Protein AF-A0ABD0JAX1-F1 (afdb_monomer_lite)

pLDDT: mean 86.56, std 18.08, range [31.75, 98.56]

Radius of gyration: 52.01 Å; chains: 1; bounding box: 126×51×137 Å

Organism: NCBI:txid370345

Secondary structure (DSSP, 8-state):
---------SS----------EEEEE-SS-EEETTTTEEE-EEEEEETT--S-EEEE-TTS-EE--EEEETTEEEEEPPSSPPPEEEEEEE--TTSPPEEEEEEE-HHHHHHHHHHHHHHHHHHHHHHHHHHHHHHHHHHHHHHHHHHHHHHHHHHHHHHHHHHHHHHHHHHHHHHHHHHHHHHHHHHHHHHHHHHHHHHHHHHHT-

Structure (mmCIF, N/CA/C/O backbone):
data_AF-A0ABD0JAX1-F1
#
_entry.id   AF-A0ABD0JAX1-F1
#
loop_
_atom_site.group_PDB
_atom_site.id
_atom_site.type_symbol
_atom_site.label_atom_id
_atom_site.label_alt_id
_atom_site.label_comp_id
_atom_site.label_asym_id
_atom_site.label_entity_id
_atom_site.label_seq_id
_atom_site.pdbx_PDB_ins_code
_atom_site.Cartn_x
_atom_site.Cartn_y
_atom_site.Cartn_z
_atom_site.occupancy
_atom_site.B_iso_or_equiv
_atom_site.auth_seq_id
_atom_site.auth_comp_id
_atom_site.auth_asym_id
_atom_site.auth_atom_id
_atom_site.pdbx_PDB_model_num
ATOM 1 N N . MET A 1 1 ? 33.402 36.521 -45.585 1.00 40.22 1 MET A N 1
ATOM 2 C CA . MET A 1 1 ? 34.461 37.233 -44.839 1.00 40.22 1 MET A CA 1
ATOM 3 C C . MET A 1 1 ? 34.043 37.319 -43.382 1.00 40.22 1 MET A C 1
ATOM 5 O O . MET A 1 1 ? 33.087 38.017 -43.090 1.00 40.22 1 MET A O 1
ATOM 9 N N . SER A 1 2 ? 34.694 36.566 -42.498 1.00 31.75 2 SER A N 1
ATOM 10 C CA . SER A 1 2 ? 34.665 36.798 -41.051 1.00 31.75 2 SER A CA 1
ATOM 11 C C . SER A 1 2 ? 35.935 36.177 -40.473 1.00 31.75 2 SER A C 1
ATOM 13 O O . SER A 1 2 ? 36.269 35.040 -40.800 1.00 31.75 2 SER A O 1
ATOM 15 N N . TYR A 1 3 ? 36.705 36.982 -39.749 1.00 37.72 3 TYR A N 1
ATOM 16 C CA . TYR A 1 3 ? 38.111 36.748 -39.429 1.00 37.72 3 TYR A CA 1
ATOM 17 C C . TYR A 1 3 ? 38.270 35.821 -38.216 1.00 37.72 3 TYR A C 1
ATOM 19 O O . TYR A 1 3 ? 37.861 36.168 -37.112 1.00 37.72 3 TYR A O 1
ATOM 27 N N . GLY A 1 4 ? 38.915 34.667 -38.404 1.00 36.47 4 GLY A N 1
ATOM 28 C CA . GLY A 1 4 ? 39.447 33.852 -37.311 1.00 36.47 4 GLY A CA 1
ATOM 29 C C . GLY A 1 4 ? 40.912 34.209 -37.075 1.00 36.47 4 GLY A C 1
ATOM 30 O O . GLY A 1 4 ? 41.759 33.905 -37.912 1.00 36.47 4 GLY A O 1
ATOM 31 N N . ARG A 1 5 ? 41.221 34.877 -35.958 1.00 40.03 5 ARG A N 1
ATOM 32 C CA . ARG A 1 5 ? 42.606 35.125 -35.531 1.00 40.03 5 ARG A CA 1
ATOM 33 C C . ARG A 1 5 ? 43.261 33.794 -35.148 1.00 40.03 5 ARG A C 1
ATOM 35 O O . ARG A 1 5 ? 42.938 33.231 -34.108 1.00 40.03 5 ARG A O 1
ATOM 42 N N . CYS A 1 6 ? 44.184 33.314 -35.979 1.00 35.97 6 CYS A N 1
ATOM 43 C CA . CYS A 1 6 ? 45.168 32.314 -35.575 1.00 35.97 6 CYS A CA 1
ATOM 44 C C . CYS A 1 6 ? 46.249 33.030 -34.760 1.00 35.97 6 CYS A C 1
ATOM 46 O O . CYS A 1 6 ? 46.871 33.966 -35.259 1.00 35.97 6 CYS A O 1
ATOM 48 N N . VAL A 1 7 ? 46.438 32.631 -33.504 1.00 42.25 7 VAL A N 1
ATOM 49 C CA . VAL A 1 7 ? 47.580 33.072 -32.698 1.00 42.25 7 VAL A CA 1
ATOM 50 C C . VAL A 1 7 ? 48.653 31.998 -32.843 1.00 42.25 7 VAL A C 1
ATOM 52 O O . VAL A 1 7 ? 48.440 30.858 -32.435 1.00 42.25 7 VAL A O 1
ATOM 55 N N . GLU A 1 8 ? 49.766 32.346 -33.487 1.00 38.50 8 GLU A N 1
ATOM 56 C CA . GLU A 1 8 ? 50.943 31.485 -33.599 1.00 38.50 8 GLU A CA 1
ATOM 57 C C . GLU A 1 8 ? 51.680 31.420 -32.258 1.00 38.50 8 GLU A C 1
ATOM 59 O O . GLU A 1 8 ? 52.124 32.441 -31.739 1.00 38.50 8 GLU A O 1
ATOM 64 N N . PHE A 1 9 ? 51.866 30.210 -31.732 1.00 37.53 9 PHE A N 1
ATOM 65 C CA . PHE A 1 9 ? 53.026 29.881 -30.912 1.00 37.53 9 PHE A CA 1
ATOM 66 C C . PHE A 1 9 ? 53.587 28.531 -31.369 1.00 37.53 9 PHE A C 1
ATOM 68 O O . PHE A 1 9 ? 52.860 27.591 -31.690 1.00 37.53 9 PHE A O 1
ATOM 75 N N . LEU A 1 10 ? 54.910 28.514 -31.466 1.00 37.19 10 LEU A N 1
ATOM 76 C CA . LEU A 1 10 ? 55.778 27.514 -32.070 1.00 37.19 10 LEU A CA 1
ATOM 77 C C . LEU A 1 10 ? 55.589 26.082 -31.526 1.00 37.19 10 LEU A C 1
ATOM 79 O O . LEU A 1 10 ? 55.582 25.854 -30.322 1.00 37.19 10 LEU A O 1
ATOM 83 N N . VAL A 1 11 ? 55.560 25.132 -32.473 1.00 42.25 11 VAL A N 1
ATOM 84 C CA . VAL A 1 11 ? 55.886 23.695 -32.344 1.00 42.25 11 VAL A CA 1
ATOM 85 C C . VAL A 1 11 ? 54.949 22.863 -31.455 1.00 42.25 11 VAL A C 1
ATOM 87 O O . VAL A 1 11 ? 55.323 22.398 -30.392 1.00 42.25 11 VAL A O 1
ATOM 90 N N . PHE A 1 12 ? 53.718 22.658 -31.927 1.00 33.47 12 PHE A N 1
ATOM 91 C CA . PHE A 1 12 ? 53.005 21.372 -32.067 1.00 33.47 12 PHE A CA 1
ATOM 92 C C . PHE A 1 12 ? 51.555 21.718 -32.426 1.00 33.47 12 PHE A C 1
ATOM 94 O O . PHE A 1 12 ? 50.783 22.192 -31.597 1.00 33.47 12 PHE A O 1
ATOM 101 N N . LEU A 1 13 ? 51.168 21.484 -33.681 1.00 35.25 13 LEU A N 1
ATOM 102 C CA . LEU A 1 13 ? 49.782 21.580 -34.143 1.00 35.25 13 LEU A CA 1
ATOM 103 C C . LEU A 1 13 ? 48.986 20.388 -33.585 1.00 35.25 13 LEU A C 1
ATOM 105 O O . LEU A 1 13 ? 48.590 19.477 -34.305 1.00 35.25 13 LEU A O 1
ATOM 109 N N . ALA A 1 14 ? 48.750 20.378 -32.276 1.00 32.59 14 ALA A N 1
ATOM 110 C CA . ALA A 1 14 ? 47.691 19.576 -31.698 1.00 32.59 14 ALA A CA 1
ATOM 111 C C . ALA A 1 14 ? 46.404 20.392 -31.816 1.00 32.59 14 ALA A C 1
ATOM 113 O O . ALA A 1 14 ? 46.016 21.135 -30.917 1.00 32.59 14 ALA A O 1
ATOM 114 N N . CYS A 1 15 ? 45.722 20.260 -32.954 1.00 32.81 15 CYS A N 1
ATOM 115 C CA . CYS A 1 15 ? 44.291 20.513 -32.977 1.00 32.81 15 CYS A CA 1
ATOM 116 C C . CYS A 1 15 ? 43.677 19.499 -32.002 1.00 32.81 15 CYS A C 1
ATOM 118 O O . CYS A 1 15 ? 43.435 18.350 -32.376 1.00 32.81 15 CYS A O 1
ATOM 120 N N . VAL A 1 16 ? 43.488 19.880 -30.735 1.00 37.84 16 VAL A N 1
ATOM 121 C CA . VAL A 1 16 ? 42.683 19.098 -29.797 1.00 37.84 16 VAL A CA 1
ATOM 122 C C . VAL A 1 16 ? 41.250 19.208 -30.304 1.00 37.84 16 VAL A C 1
ATOM 124 O O . VAL A 1 16 ? 40.468 20.061 -29.892 1.00 37.84 16 VAL A O 1
ATOM 127 N N . ARG A 1 17 ? 40.909 18.360 -31.278 1.00 35.12 17 ARG A N 1
ATOM 128 C CA . ARG A 1 17 ? 39.523 18.029 -31.573 1.00 35.12 17 ARG A CA 1
ATOM 129 C C . ARG A 1 17 ? 38.984 17.415 -30.293 1.00 35.12 17 ARG A C 1
ATOM 131 O O . ARG A 1 17 ? 39.261 16.255 -30.008 1.00 35.12 17 ARG A O 1
ATOM 138 N N . ALA A 1 18 ? 38.235 18.194 -29.523 1.00 37.69 18 ALA A N 1
ATOM 139 C CA . ALA A 1 18 ? 37.364 17.646 -28.502 1.00 37.69 18 ALA A CA 1
ATOM 140 C C . ALA A 1 18 ? 36.412 16.670 -29.211 1.00 37.69 18 ALA A C 1
ATOM 142 O O . ALA A 1 18 ? 35.486 17.075 -29.916 1.00 37.69 18 ALA A O 1
ATOM 143 N N . THR A 1 19 ? 36.706 15.373 -29.129 1.00 48.91 19 THR A N 1
ATOM 144 C CA . THR A 1 19 ? 35.849 14.322 -29.666 1.00 48.91 19 THR A CA 1
ATOM 145 C C . THR A 1 19 ? 34.558 14.370 -28.878 1.00 48.91 19 THR A C 1
ATOM 147 O O . THR A 1 19 ? 34.547 14.072 -27.689 1.00 48.91 19 THR A O 1
ATOM 150 N N . SER A 1 20 ? 33.470 14.788 -29.513 1.00 56.00 20 SER A N 1
ATOM 151 C CA . SER A 1 20 ? 32.180 14.778 -28.845 1.00 56.00 20 SER A CA 1
ATOM 152 C C . SER A 1 20 ? 31.732 13.341 -28.600 1.00 56.00 20 SER A C 1
ATOM 154 O O . SER A 1 20 ? 31.276 12.665 -29.525 1.00 56.00 20 SER A O 1
ATOM 156 N N . THR A 1 21 ? 31.884 12.875 -27.367 1.00 74.38 21 THR A N 1
ATOM 157 C CA . THR A 1 21 ? 31.595 11.492 -26.990 1.00 74.38 21 THR A CA 1
ATOM 158 C C . THR A 1 21 ? 30.090 11.292 -26.826 1.00 74.38 21 THR A C 1
ATOM 160 O O . THR A 1 21 ? 29.412 12.088 -26.171 1.00 74.38 21 THR A O 1
ATOM 163 N N . LEU A 1 22 ? 29.563 10.242 -27.456 1.00 85.00 22 LEU A N 1
ATOM 164 C CA . LEU A 1 22 ? 28.209 9.740 -27.242 1.00 85.00 22 LEU A CA 1
ATOM 165 C C . LEU A 1 22 ? 28.327 8.478 -26.389 1.00 85.00 22 LEU A C 1
ATOM 167 O O . LEU A 1 22 ? 29.061 7.564 -26.760 1.00 85.00 22 LEU A O 1
ATOM 171 N N . THR A 1 23 ? 27.617 8.435 -25.269 1.00 89.75 23 THR A N 1
ATOM 172 C CA . THR A 1 23 ? 27.671 7.308 -24.332 1.00 89.75 23 THR A CA 1
ATOM 173 C C . THR A 1 23 ? 26.320 6.623 -24.308 1.00 89.75 23 THR A C 1
ATOM 175 O O . THR A 1 23 ? 25.300 7.290 -24.177 1.00 89.75 23 THR A O 1
ATOM 178 N N . ILE A 1 24 ? 26.300 5.301 -24.408 1.00 91.69 24 ILE A N 1
ATOM 179 C CA . ILE A 1 24 ? 25.084 4.491 -24.347 1.00 91.69 24 ILE A CA 1
ATOM 180 C C . ILE A 1 24 ? 25.230 3.449 -23.244 1.00 91.69 24 ILE A C 1
ATOM 182 O O . ILE A 1 24 ? 26.300 2.865 -23.075 1.00 91.69 24 ILE A O 1
ATOM 186 N N . ARG A 1 25 ? 24.160 3.220 -22.485 1.00 93.38 25 ARG A N 1
ATOM 187 C CA . ARG A 1 25 ? 24.115 2.181 -21.455 1.00 93.38 25 ARG A CA 1
ATOM 188 C C . ARG A 1 25 ? 22.725 1.577 -21.331 1.00 93.38 25 ARG A C 1
ATOM 190 O O . ARG A 1 25 ? 21.723 2.252 -21.562 1.00 93.38 25 ARG A O 1
ATOM 197 N N . GLN A 1 26 ? 22.684 0.315 -20.930 1.00 95.06 26 GLN A N 1
ATOM 198 C CA . GLN A 1 26 ? 21.481 -0.301 -20.389 1.00 95.06 26 GLN A CA 1
ATOM 199 C C . GLN A 1 26 ? 21.380 0.074 -18.910 1.00 95.06 26 GLN A C 1
ATOM 201 O O . GLN A 1 26 ? 22.355 -0.063 -18.171 1.00 95.06 26 GLN A O 1
ATOM 206 N N . GLU A 1 27 ? 20.222 0.565 -18.482 1.00 94.88 27 GLU A N 1
ATOM 207 C CA . GLU A 1 27 ? 19.992 0.834 -17.067 1.00 94.88 27 GLU A CA 1
ATOM 208 C C . GLU A 1 27 ? 19.870 -0.487 -16.293 1.00 94.88 27 GLU A C 1
ATOM 210 O O . GLU A 1 27 ? 19.255 -1.436 -16.786 1.00 94.88 27 GLU A O 1
ATOM 215 N N . PRO A 1 28 ? 20.436 -0.571 -15.077 1.00 93.81 28 PRO A N 1
ATOM 216 C CA . PRO A 1 28 ? 20.486 -1.814 -14.311 1.00 93.81 28 PRO A CA 1
ATOM 217 C C . PRO A 1 28 ? 19.128 -2.217 -13.725 1.00 93.81 28 PRO A C 1
ATOM 219 O O . PRO A 1 28 ? 18.974 -3.338 -13.255 1.00 93.81 28 PRO A O 1
ATOM 222 N N . ARG A 1 29 ? 18.152 -1.304 -13.710 1.00 94.31 29 ARG A N 1
ATOM 223 C CA . ARG A 1 29 ? 16.811 -1.542 -13.177 1.00 94.31 29 ARG A CA 1
ATOM 224 C C . ARG A 1 29 ? 15.775 -1.319 -14.262 1.00 94.31 29 ARG A C 1
ATOM 226 O O . ARG A 1 29 ? 15.829 -0.321 -14.981 1.00 94.31 29 ARG A O 1
ATOM 233 N N . ALA A 1 30 ? 14.807 -2.225 -14.329 1.00 96.06 30 ALA A N 1
ATOM 234 C CA . ALA A 1 30 ? 13.644 -2.031 -15.172 1.00 96.06 30 ALA A CA 1
ATOM 235 C C . ALA A 1 30 ? 12.771 -0.886 -14.641 1.00 96.06 30 ALA A C 1
ATOM 237 O O . ALA A 1 30 ? 12.698 -0.629 -13.438 1.00 96.06 30 ALA A O 1
ATOM 238 N N . VAL A 1 31 ? 12.083 -0.214 -15.557 1.00 94.88 31 VAL A N 1
ATOM 239 C CA . VAL A 1 31 ? 11.223 0.933 -15.266 1.00 94.88 31 VAL A CA 1
ATOM 240 C C . VAL A 1 31 ? 9.774 0.541 -15.517 1.00 94.88 31 VAL A C 1
ATOM 242 O O . VAL A 1 31 ? 9.454 -0.019 -16.564 1.00 94.88 31 VAL A O 1
ATOM 245 N N . TYR A 1 32 ? 8.894 0.831 -14.558 1.00 95.38 32 TYR A N 1
ATOM 246 C CA . TYR A 1 32 ? 7.460 0.596 -14.710 1.00 95.38 32 TYR A CA 1
ATOM 247 C C . TYR A 1 32 ? 6.840 1.643 -15.636 1.00 95.38 32 TYR A C 1
ATOM 249 O O . TYR A 1 32 ? 7.012 2.846 -15.431 1.00 95.38 32 TYR A O 1
ATOM 257 N N . ASN A 1 33 ? 6.099 1.195 -16.646 1.00 92.75 33 ASN A N 1
ATOM 258 C CA . ASN A 1 33 ? 5.369 2.067 -17.552 1.00 92.75 33 ASN A CA 1
ATOM 259 C C . ASN A 1 33 ? 3.862 1.962 -17.282 1.00 92.75 33 ASN A C 1
ATOM 261 O O . ASN A 1 33 ? 3.249 0.915 -17.476 1.00 92.75 33 ASN A O 1
ATOM 265 N N . ASN A 1 34 ? 3.251 3.079 -16.877 1.00 92.69 34 ASN A N 1
ATOM 266 C CA . ASN A 1 34 ? 1.825 3.145 -16.541 1.00 92.69 34 ASN A CA 1
ATOM 267 C C . ASN A 1 34 ? 0.893 2.934 -17.747 1.00 92.69 34 ASN A C 1
ATOM 269 O O . ASN A 1 34 ? -0.251 2.541 -17.555 1.00 92.69 34 ASN A O 1
ATOM 273 N N . GLN A 1 35 ? 1.351 3.211 -18.973 1.00 89.75 35 GLN A N 1
ATOM 274 C CA . GLN A 1 35 ? 0.547 3.042 -20.188 1.00 89.75 35 GLN A CA 1
ATOM 275 C C . GLN A 1 35 ? 0.438 1.570 -20.587 1.00 89.75 35 GLN A C 1
ATOM 277 O O . GLN A 1 35 ? -0.622 1.126 -21.017 1.00 89.75 35 GLN A O 1
ATOM 282 N N . THR A 1 36 ? 1.531 0.818 -20.451 1.00 89.94 36 THR A N 1
ATOM 283 C CA . THR A 1 36 ? 1.564 -0.619 -20.762 1.00 89.94 36 THR A CA 1
ATOM 284 C C . THR A 1 36 ? 1.200 -1.484 -19.556 1.00 89.94 36 THR A C 1
ATOM 286 O O . THR A 1 36 ? 0.834 -2.643 -19.729 1.00 89.94 36 THR A O 1
ATOM 289 N N . GLY A 1 37 ? 1.300 -0.939 -18.339 1.00 93.31 37 GLY A N 1
ATOM 290 C CA . GLY A 1 37 ? 1.098 -1.672 -17.089 1.00 93.31 37 GLY A CA 1
ATOM 291 C C . GLY A 1 37 ? 2.203 -2.691 -16.797 1.00 93.31 37 GLY A C 1
ATOM 292 O O . GLY A 1 37 ? 1.964 -3.655 -16.075 1.00 93.31 37 GLY A O 1
ATOM 293 N N . GLN A 1 38 ? 3.388 -2.525 -17.392 1.00 94.50 38 GLN A N 1
ATOM 294 C CA . GLN A 1 38 ? 4.484 -3.495 -17.331 1.00 94.50 38 GLN A CA 1
ATOM 295 C C . GLN A 1 38 ? 5.828 -2.827 -17.039 1.00 94.50 38 GLN A C 1
ATOM 297 O O . GLN A 1 38 ? 6.022 -1.632 -17.276 1.00 94.50 38 GLN A O 1
ATOM 302 N N . PHE A 1 39 ? 6.776 -3.621 -16.543 1.00 96.31 39 PHE A N 1
ATOM 303 C CA . PHE A 1 39 ? 8.176 -3.222 -16.458 1.00 96.31 39 PHE A CA 1
ATOM 304 C C . PHE A 1 39 ? 8.854 -3.338 -17.825 1.00 96.31 39 PHE A C 1
ATOM 306 O O . PHE A 1 39 ? 8.613 -4.277 -18.583 1.00 96.31 39 PHE A O 1
ATOM 313 N N . HIS A 1 40 ? 9.723 -2.380 -18.130 1.00 95.38 40 HIS A N 1
ATOM 314 C CA . HIS A 1 40 ? 10.486 -2.320 -19.369 1.00 95.38 40 HIS A CA 1
ATOM 315 C C . HIS A 1 40 ? 11.970 -2.108 -19.080 1.00 95.38 40 HIS A C 1
ATOM 317 O O . HIS A 1 40 ? 12.342 -1.359 -18.175 1.00 95.38 40 HIS A O 1
ATOM 323 N N . VAL A 1 41 ? 12.828 -2.728 -19.890 1.00 95.56 41 VAL A N 1
ATOM 324 C CA . VAL A 1 41 ? 14.258 -2.403 -19.907 1.00 95.56 41 VAL A CA 1
ATOM 325 C C . VAL A 1 41 ? 14.430 -1.015 -20.513 1.00 95.56 41 VAL A C 1
ATOM 327 O O . VAL A 1 41 ? 13.854 -0.720 -21.563 1.00 95.56 41 VAL A O 1
ATOM 330 N N . GLN A 1 42 ? 15.233 -0.175 -19.863 1.00 94.44 42 GLN A N 1
ATOM 331 C CA . GLN A 1 42 ? 15.545 1.164 -20.341 1.00 94.44 42 GLN A CA 1
ATOM 332 C C . GLN A 1 42 ? 16.976 1.223 -20.869 1.00 94.44 42 GLN A C 1
ATOM 334 O O . GLN A 1 42 ? 17.919 0.795 -20.203 1.00 94.44 42 GLN A O 1
ATOM 339 N N . LEU A 1 43 ? 17.136 1.801 -22.054 1.00 94.25 43 LEU A N 1
ATOM 340 C CA . LEU A 1 43 ? 18.425 2.247 -22.560 1.00 94.25 43 LEU A CA 1
ATOM 341 C C . LEU A 1 43 ? 18.525 3.762 -22.419 1.00 94.25 43 LEU A C 1
ATOM 343 O O . LEU A 1 43 ? 17.555 4.483 -22.665 1.00 94.25 43 LEU A O 1
ATOM 347 N N . THR A 1 44 ? 19.715 4.231 -22.072 1.00 92.94 44 THR A N 1
ATOM 348 C CA . THR A 1 44 ? 20.023 5.649 -21.912 1.00 92.94 44 THR A CA 1
ATOM 349 C C . THR A 1 44 ? 21.185 6.007 -22.820 1.00 92.94 44 THR A C 1
ATOM 351 O O . THR A 1 44 ? 22.212 5.328 -22.831 1.00 92.94 44 THR A O 1
ATOM 354 N N . CYS A 1 45 ? 21.025 7.083 -23.581 1.00 90.44 45 CYS A N 1
ATOM 355 C CA . CYS A 1 45 ? 22.043 7.633 -24.457 1.00 90.44 45 CYS A CA 1
ATOM 356 C C . CYS A 1 45 ? 22.318 9.087 -24.081 1.00 90.44 45 CYS A C 1
ATOM 358 O O . CYS A 1 45 ? 21.411 9.912 -24.082 1.00 90.44 45 CYS A O 1
ATOM 360 N N . ILE A 1 46 ? 23.566 9.404 -23.755 1.00 88.06 46 ILE A N 1
ATOM 361 C CA . ILE A 1 46 ? 23.991 10.710 -23.257 1.00 88.06 46 ILE A CA 1
ATOM 362 C C . ILE A 1 46 ? 24.905 11.356 -24.288 1.00 88.06 46 ILE A C 1
ATOM 364 O O . ILE A 1 46 ? 25.947 10.807 -24.654 1.00 88.06 46 ILE A O 1
ATOM 368 N N . SER A 1 47 ? 24.527 12.553 -24.726 1.00 84.69 47 SER A N 1
ATOM 369 C CA . SER A 1 47 ? 25.349 13.402 -25.578 1.00 84.69 47 SER A CA 1
ATOM 370 C C . SER A 1 47 ? 25.954 14.543 -24.763 1.00 84.69 47 SER A C 1
ATOM 372 O O . SER A 1 47 ? 25.312 15.572 -24.564 1.00 84.69 47 SER A O 1
ATOM 374 N N . HIS A 1 48 ? 27.236 14.431 -24.411 1.00 75.56 48 HIS A N 1
ATOM 375 C CA . HIS A 1 48 ? 27.953 15.414 -23.582 1.00 75.56 48 HIS A CA 1
ATOM 376 C C . HIS A 1 48 ? 28.065 16.830 -24.183 1.00 75.56 48 HIS A C 1
ATOM 378 O O . HIS A 1 48 ? 28.373 17.778 -23.472 1.00 75.56 48 HIS A O 1
ATOM 384 N N . HIS A 1 49 ? 27.791 16.992 -25.481 1.00 71.50 49 HIS A N 1
ATOM 385 C CA . HIS A 1 49 ? 27.809 18.289 -26.172 1.00 71.50 49 HIS A CA 1
ATOM 386 C C . HIS A 1 49 ? 26.432 18.706 -26.712 1.00 71.50 49 HIS A C 1
ATOM 388 O O . HIS A 1 49 ? 26.362 19.457 -27.679 1.00 71.50 49 HIS A O 1
ATOM 394 N N . GLY A 1 50 ? 25.345 18.176 -26.135 1.00 64.25 50 GLY A N 1
ATOM 395 C CA . GLY A 1 50 ? 23.983 18.630 -26.436 1.00 64.25 50 GLY A CA 1
ATOM 396 C C . GLY A 1 50 ? 23.540 18.381 -27.880 1.00 64.25 50 GLY A C 1
ATOM 397 O O . GLY A 1 50 ? 23.171 19.315 -28.589 1.00 64.25 50 GLY A O 1
ATOM 398 N N . ALA A 1 51 ? 23.577 17.127 -28.346 1.00 69.62 51 ALA A N 1
ATOM 399 C CA . ALA A 1 51 ? 22.947 16.773 -29.614 1.00 69.62 51 ALA A CA 1
ATOM 400 C C . ALA A 1 51 ? 21.447 17.112 -29.539 1.00 69.62 51 ALA A C 1
ATOM 402 O O . ALA A 1 51 ? 20.819 16.771 -28.541 1.00 69.62 51 ALA A O 1
ATOM 403 N N . PRO A 1 52 ? 20.852 17.738 -30.569 1.00 70.50 52 PRO A N 1
ATOM 404 C CA . PRO A 1 52 ? 19.443 18.136 -30.525 1.00 70.50 52 PRO A CA 1
ATOM 405 C C . PRO A 1 52 ? 18.496 16.935 -30.628 1.00 70.50 52 PRO A C 1
ATOM 407 O O . PRO A 1 52 ? 17.338 17.004 -30.224 1.00 70.50 52 PRO A O 1
ATOM 410 N N . ARG A 1 53 ? 18.974 15.830 -31.210 1.00 80.69 53 ARG A N 1
ATOM 411 C CA . ARG A 1 53 ? 18.203 14.609 -31.415 1.00 80.69 53 ARG A CA 1
ATOM 412 C C . ARG A 1 53 ? 19.127 13.413 -31.576 1.00 80.69 53 ARG A C 1
ATOM 414 O O . ARG A 1 53 ? 20.146 13.492 -32.268 1.00 80.69 53 ARG A O 1
ATOM 421 N N . VAL A 1 54 ? 18.689 12.283 -31.032 1.00 86.38 54 VAL A N 1
ATOM 422 C CA . VAL A 1 54 ? 19.225 10.964 -31.370 1.00 86.38 54 VAL A CA 1
ATOM 423 C C . VAL A 1 54 ? 18.173 10.120 -32.076 1.00 86.38 54 VAL A C 1
ATOM 425 O O . VAL A 1 54 ? 16.967 10.297 -31.875 1.00 86.38 54 VAL A O 1
ATOM 428 N N . ILE A 1 55 ? 18.641 9.204 -32.913 1.00 88.75 55 ILE A N 1
ATOM 429 C CA . ILE A 1 55 ? 17.827 8.155 -33.518 1.00 88.75 55 ILE A CA 1
ATOM 430 C C . ILE A 1 55 ? 18.318 6.826 -32.968 1.00 88.75 55 ILE A C 1
ATOM 432 O O . ILE A 1 55 ? 19.510 6.525 -33.043 1.00 88.75 55 ILE A O 1
ATOM 436 N N . TRP A 1 56 ? 17.381 6.048 -32.443 1.00 92.06 56 TRP A N 1
ATOM 437 C CA . TRP A 1 56 ? 17.624 4.691 -31.989 1.00 92.06 56 TRP A CA 1
ATOM 438 C C . TRP A 1 56 ? 17.393 3.705 -33.126 1.00 92.06 56 TRP A C 1
ATOM 440 O O . TRP A 1 56 ? 16.399 3.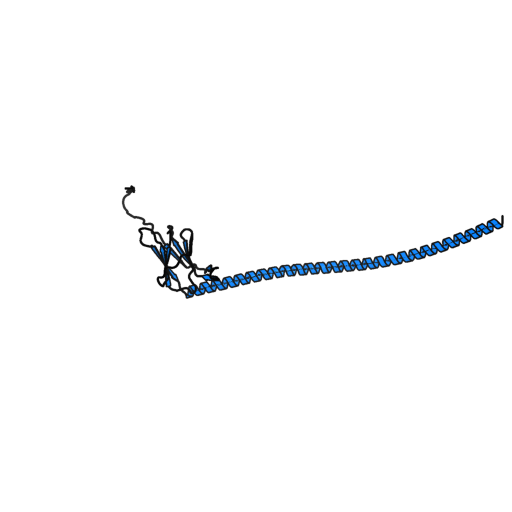821 -33.846 1.00 92.06 56 TRP A O 1
ATOM 450 N N . THR A 1 57 ? 18.278 2.725 -33.265 1.00 93.19 57 THR A N 1
ATOM 451 C CA . THR A 1 57 ? 18.130 1.618 -34.214 1.00 93.19 57 THR A CA 1
ATOM 452 C C . THR A 1 57 ? 18.184 0.304 -33.452 1.00 93.19 57 THR A C 1
ATOM 454 O O . THR A 1 57 ? 19.072 0.098 -32.627 1.00 93.19 57 THR A O 1
ATOM 457 N N . ASN A 1 58 ? 17.201 -0.563 -33.681 1.00 93.44 58 ASN A N 1
ATOM 458 C CA . ASN A 1 58 ? 17.156 -1.880 -33.053 1.00 93.44 58 ASN A CA 1
ATOM 459 C C . ASN A 1 58 ? 18.046 -2.894 -33.807 1.00 93.44 58 ASN A C 1
ATOM 461 O O . ASN A 1 58 ? 18.460 -2.620 -34.935 1.00 93.44 58 ASN A O 1
ATOM 465 N N . PRO A 1 59 ? 18.261 -4.106 -33.262 1.00 93.75 59 PRO A N 1
ATOM 466 C CA . PRO A 1 59 ? 19.063 -5.145 -33.918 1.00 93.75 59 PRO A CA 1
ATOM 467 C C . PRO A 1 59 ? 18.543 -5.594 -35.294 1.00 93.75 59 PRO A C 1
ATOM 469 O O . PRO A 1 59 ? 19.249 -6.271 -36.033 1.00 93.75 59 PRO A O 1
ATOM 472 N N . ARG A 1 60 ? 17.301 -5.238 -35.650 1.00 92.94 60 ARG A N 1
ATOM 473 C CA . ARG A 1 60 ? 16.686 -5.513 -36.958 1.00 92.94 60 ARG A CA 1
ATOM 474 C C . ARG A 1 60 ? 16.886 -4.368 -37.960 1.00 92.94 60 ARG A C 1
ATOM 476 O O . ARG A 1 60 ? 16.316 -4.416 -39.046 1.00 92.94 60 ARG A O 1
ATOM 483 N N . GLY A 1 61 ? 17.620 -3.316 -37.597 1.00 89.69 61 GLY A N 1
ATOM 484 C CA . GLY A 1 61 ? 17.814 -2.126 -38.429 1.00 89.69 61 GLY A CA 1
ATOM 485 C C . GLY A 1 61 ? 16.617 -1.167 -38.454 1.00 89.69 61 GLY A C 1
ATOM 486 O O . GLY A 1 61 ? 16.595 -0.230 -39.251 1.00 89.69 61 GLY A O 1
ATOM 487 N N . GLN A 1 62 ? 15.607 -1.371 -37.603 1.00 91.31 62 GLN A N 1
ATOM 488 C CA . GLN A 1 62 ? 14.418 -0.519 -37.553 1.00 91.31 62 GLN A CA 1
ATOM 489 C C . GLN A 1 62 ? 14.664 0.687 -36.650 1.00 91.31 62 GLN A C 1
ATOM 491 O O . GLN A 1 62 ? 15.189 0.554 -35.541 1.00 91.31 62 GLN A O 1
ATOM 496 N N . ARG A 1 63 ? 14.233 1.865 -37.108 1.00 90.38 63 ARG A N 1
ATOM 497 C CA . ARG A 1 63 ? 14.300 3.098 -36.320 1.00 90.38 63 ARG A CA 1
ATOM 498 C C . ARG A 1 63 ? 13.199 3.108 -35.264 1.00 90.38 63 ARG A C 1
ATOM 500 O O . ARG A 1 63 ? 12.036 2.884 -35.592 1.00 90.38 63 ARG A O 1
ATOM 507 N N . LEU A 1 64 ? 13.568 3.383 -34.017 1.00 86.69 64 LEU A N 1
ATOM 508 C CA . LEU A 1 64 ? 12.653 3.455 -32.878 1.00 86.69 64 LEU A CA 1
ATOM 509 C C . LEU A 1 64 ? 12.384 4.913 -32.480 1.00 86.69 64 LEU A C 1
ATOM 511 O O . LEU A 1 64 ? 13.244 5.785 -32.631 1.00 86.69 64 LEU A O 1
ATOM 515 N N . ASN A 1 65 ? 11.182 5.171 -31.962 1.00 71.50 65 ASN A N 1
ATOM 516 C CA . ASN A 1 65 ? 10.782 6.495 -31.488 1.00 71.50 65 ASN A CA 1
ATOM 517 C C . ASN A 1 65 ? 11.406 6.788 -30.115 1.00 71.50 65 ASN A C 1
ATOM 519 O O . ASN A 1 65 ? 11.339 5.964 -29.206 1.00 71.50 65 ASN A O 1
ATOM 523 N N . THR A 1 66 ? 12.005 7.970 -29.968 1.00 67.94 66 THR A N 1
ATOM 524 C CA . THR A 1 66 ? 12.700 8.394 -28.745 1.00 67.94 66 THR A CA 1
ATOM 525 C C . THR A 1 66 ? 11.709 8.893 -27.694 1.00 67.94 66 THR A C 1
ATOM 527 O O . THR A 1 66 ? 10.906 9.781 -27.976 1.00 67.94 66 THR A O 1
ATOM 530 N N . SER A 1 67 ? 11.800 8.375 -26.468 1.00 60.75 67 SER A N 1
ATOM 531 C CA . SER A 1 67 ? 11.013 8.839 -25.324 1.00 60.75 67 SER A CA 1
ATOM 532 C C . SER A 1 67 ? 11.841 9.812 -24.484 1.00 60.75 67 SER A C 1
ATOM 534 O O . SER A 1 67 ? 12.617 9.403 -23.630 1.00 60.75 67 SER A O 1
ATOM 536 N N . SER A 1 68 ? 11.629 11.105 -24.721 1.00 61.59 68 SER A N 1
ATOM 537 C CA . SER A 1 68 ? 12.154 12.226 -23.929 1.00 61.59 68 SER A CA 1
ATOM 538 C C . SER A 1 68 ? 13.662 12.515 -24.038 1.00 61.59 68 SER A C 1
ATOM 540 O O . SER A 1 68 ? 14.502 11.617 -24.103 1.00 61.59 68 SER A O 1
ATOM 542 N N . SER A 1 69 ? 13.973 13.812 -24.069 1.00 66.94 69 SER A N 1
ATOM 543 C CA . SER A 1 69 ? 15.311 14.403 -24.044 1.00 66.94 69 SER A CA 1
ATOM 544 C C . SER A 1 69 ? 15.346 15.402 -22.897 1.00 66.94 69 SER A C 1
ATOM 546 O O . SER A 1 69 ? 14.684 16.433 -22.993 1.00 66.94 69 SER A O 1
ATOM 548 N N . ASP A 1 70 ? 16.120 15.126 -21.853 1.00 65.06 70 ASP A N 1
ATOM 549 C CA . ASP A 1 70 ? 16.370 16.078 -20.767 1.00 65.06 70 ASP A CA 1
ATOM 550 C C . ASP A 1 70 ? 17.871 16.369 -20.697 1.00 65.06 70 ASP A C 1
ATOM 552 O O . ASP A 1 70 ? 18.680 15.458 -20.540 1.00 65.06 70 ASP A O 1
ATOM 556 N N . GLY A 1 71 ? 18.273 17.619 -20.936 1.00 70.75 71 GLY A N 1
ATOM 557 C CA . GLY A 1 71 ? 19.679 18.037 -20.827 1.00 70.75 71 GLY A CA 1
ATOM 558 C C . GLY A 1 71 ? 20.699 17.297 -21.716 1.00 70.75 71 GLY A C 1
ATOM 559 O O . GLY A 1 71 ? 21.893 17.360 -21.437 1.00 70.75 71 GLY A O 1
ATOM 560 N N . GLY A 1 72 ? 20.268 16.601 -22.777 1.00 81.12 72 GLY A N 1
ATOM 561 C CA . GLY A 1 72 ? 21.139 15.781 -23.636 1.00 81.12 72 GLY A CA 1
ATOM 562 C C . GLY A 1 72 ? 21.184 14.291 -23.271 1.00 81.12 72 GLY A C 1
ATOM 563 O O . GLY A 1 72 ? 21.963 13.545 -23.870 1.00 81.12 72 GLY A O 1
ATOM 564 N N . GLU A 1 73 ? 20.347 13.855 -22.328 1.00 87.62 73 GLU A N 1
ATOM 565 C CA . GLU A 1 73 ? 20.062 12.455 -22.028 1.00 87.62 73 GLU A CA 1
ATOM 566 C C . GLU A 1 73 ? 18.780 12.006 -22.742 1.00 87.62 73 GLU A C 1
ATOM 568 O O . GLU A 1 73 ? 17.708 12.585 -22.567 1.00 87.62 73 GLU A O 1
ATOM 573 N N . PHE A 1 74 ? 18.891 10.948 -23.538 1.00 89.19 74 PHE A N 1
ATOM 574 C CA . PHE A 1 74 ? 17.814 10.369 -24.329 1.00 89.19 74 PHE A CA 1
ATOM 575 C C . PHE A 1 74 ? 17.517 8.960 -23.839 1.00 89.19 74 PHE A C 1
ATOM 577 O O . PHE A 1 74 ? 18.426 8.132 -23.761 1.00 89.19 74 PHE A O 1
ATOM 584 N N . ARG A 1 75 ? 16.248 8.661 -23.560 1.00 91.75 75 ARG A N 1
ATOM 585 C CA . ARG A 1 75 ? 15.836 7.354 -23.033 1.00 91.75 75 ARG A CA 1
ATOM 586 C C . ARG A 1 75 ? 15.003 6.582 -24.047 1.00 91.75 75 ARG A C 1
ATOM 588 O O . ARG A 1 75 ? 14.229 7.159 -24.814 1.00 91.75 75 ARG A O 1
ATOM 595 N N . LEU A 1 76 ? 15.152 5.264 -24.033 1.00 92.19 76 LEU A N 1
ATOM 596 C CA . LEU A 1 76 ? 14.363 4.331 -24.827 1.00 92.19 76 LEU A CA 1
ATOM 597 C C . LEU A 1 76 ? 13.879 3.193 -23.931 1.00 92.19 76 LEU A C 1
ATOM 599 O O . LEU A 1 76 ? 14.691 2.465 -23.364 1.00 92.19 76 LEU A O 1
ATOM 603 N N . LEU A 1 77 ? 12.563 3.011 -23.853 1.00 93.06 77 LEU A N 1
ATOM 604 C CA . LEU A 1 77 ? 11.964 1.822 -23.252 1.00 93.06 77 LEU A CA 1
ATOM 605 C C . LEU A 1 77 ? 11.837 0.729 -24.314 1.00 93.06 77 LEU A C 1
ATOM 607 O O . LEU A 1 77 ? 11.202 0.929 -25.351 1.00 93.06 77 LEU A O 1
ATOM 611 N N . LEU A 1 78 ? 12.449 -0.424 -24.061 1.00 92.94 78 LEU A N 1
ATOM 612 C CA . LEU A 1 78 ? 12.387 -1.559 -24.975 1.00 92.94 78 LEU A CA 1
ATOM 613 C C . LEU A 1 78 ? 11.032 -2.272 -24.854 1.00 92.94 78 LEU A C 1
ATOM 615 O O . LEU A 1 78 ? 10.534 -2.444 -23.740 1.00 92.94 78 LEU A O 1
ATOM 619 N N . PRO A 1 79 ? 10.427 -2.719 -25.967 1.00 91.00 79 PRO A N 1
ATOM 620 C CA . PRO A 1 79 ? 9.192 -3.495 -25.919 1.00 91.00 79 PRO A CA 1
ATOM 621 C C . PRO A 1 79 ? 9.412 -4.852 -25.232 1.00 91.00 79 PRO A C 1
ATOM 623 O O . PRO A 1 79 ? 10.509 -5.410 -25.274 1.00 91.00 79 PRO A O 1
ATOM 626 N N . ASN A 1 80 ? 8.353 -5.391 -24.626 1.00 90.88 80 ASN A N 1
ATOM 627 C CA . ASN A 1 80 ? 8.319 -6.747 -24.080 1.00 90.88 80 ASN A CA 1
ATOM 628 C C . ASN A 1 80 ? 7.645 -7.679 -25.112 1.00 90.88 80 ASN A C 1
ATOM 630 O O . ASN A 1 80 ? 6.511 -7.387 -25.500 1.00 90.88 80 ASN A O 1
ATOM 634 N N . PRO A 1 81 ? 8.292 -8.762 -25.593 1.00 92.62 81 PRO A N 1
ATOM 635 C CA . PRO A 1 81 ? 9.611 -9.282 -25.210 1.00 92.62 81 PRO A CA 1
ATOM 636 C C . PRO A 1 81 ? 10.798 -8.504 -25.797 1.00 92.62 81 PRO A C 1
ATOM 638 O O . PRO A 1 81 ? 10.775 -8.055 -26.945 1.00 92.62 81 PRO A O 1
ATOM 641 N N . VAL A 1 82 ? 11.879 -8.418 -25.014 1.00 93.81 82 VAL A N 1
ATOM 642 C CA . VAL A 1 82 ? 13.113 -7.722 -25.406 1.00 93.81 82 VAL A CA 1
ATOM 643 C C . VAL A 1 82 ? 13.840 -8.498 -26.506 1.00 93.81 82 VAL A C 1
ATOM 645 O O . VAL A 1 82 ? 14.152 -9.681 -26.360 1.00 93.81 82 VAL A O 1
ATOM 648 N N . THR A 1 83 ? 14.142 -7.819 -27.615 1.00 93.38 83 THR A N 1
ATOM 649 C CA . THR A 1 83 ? 14.939 -8.395 -28.709 1.00 93.38 83 THR A CA 1
ATOM 650 C C . THR A 1 83 ? 16.420 -8.332 -28.346 1.00 93.38 83 THR A C 1
ATOM 652 O O . THR A 1 83 ? 16.920 -7.253 -28.035 1.00 93.38 83 THR A O 1
ATOM 655 N N . SER A 1 84 ? 17.123 -9.464 -28.392 1.00 94.75 84 SER A N 1
ATOM 656 C CA . SER A 1 84 ? 18.570 -9.494 -28.153 1.00 94.75 84 SER A CA 1
ATOM 657 C C . SER A 1 84 ? 19.346 -8.956 -29.356 1.00 94.75 84 SER A C 1
ATOM 659 O O . SER A 1 84 ? 18.916 -9.123 -30.499 1.00 94.75 84 SER A O 1
ATOM 661 N N . GLY A 1 85 ? 20.488 -8.320 -29.100 1.00 93.94 85 GLY A N 1
ATOM 662 C CA . GLY A 1 85 ? 21.418 -7.861 -30.128 1.00 93.94 85 GLY A CA 1
ATOM 663 C C . GLY A 1 85 ? 21.930 -6.449 -29.879 1.00 93.94 85 GLY A C 1
ATOM 664 O O . GLY A 1 85 ? 21.815 -5.913 -28.775 1.00 93.94 85 GLY A O 1
ATOM 665 N N . LEU A 1 86 ? 22.505 -5.858 -30.926 1.00 95.12 86 LEU A N 1
ATOM 666 C CA . LEU A 1 86 ? 23.112 -4.535 -30.874 1.00 95.12 86 LEU A CA 1
ATOM 667 C C . LEU A 1 86 ? 22.063 -3.439 -31.101 1.00 95.12 86 LEU A C 1
ATOM 669 O O . LEU A 1 86 ? 21.383 -3.422 -32.126 1.00 95.12 86 LEU A O 1
ATOM 673 N N . TYR A 1 87 ? 21.938 -2.535 -30.135 1.00 94.19 87 TYR A N 1
ATOM 674 C CA . TYR A 1 87 ? 21.132 -1.326 -30.244 1.00 94.19 87 TYR A CA 1
ATOM 675 C C . TYR A 1 87 ? 22.048 -0.132 -30.443 1.00 94.19 87 TYR A C 1
ATOM 677 O O . TYR A 1 87 ? 22.971 0.077 -29.655 1.00 94.19 87 TYR A O 1
ATOM 685 N N . ASP A 1 88 ? 21.746 0.678 -31.451 1.00 93.06 88 ASP A N 1
ATOM 686 C CA . ASP A 1 88 ? 22.529 1.862 -31.780 1.00 93.06 88 ASP A CA 1
ATOM 687 C C . ASP A 1 88 ? 21.776 3.129 -31.397 1.00 93.06 88 ASP A C 1
ATOM 689 O O . ASP A 1 88 ? 20.605 3.305 -31.736 1.00 93.06 88 ASP A O 1
ATOM 693 N N . CYS A 1 89 ? 22.476 4.049 -30.746 1.00 91.38 89 CYS A N 1
ATOM 694 C CA . CYS A 1 89 ? 22.062 5.432 -30.598 1.00 91.38 89 CYS A CA 1
ATOM 695 C C . CYS A 1 89 ? 22.937 6.294 -31.504 1.00 91.38 89 CYS A C 1
ATOM 697 O O . CYS A 1 89 ? 24.153 6.328 -31.333 1.00 91.38 89 CYS A O 1
ATOM 699 N N . CYS A 1 90 ? 22.332 7.006 -32.454 1.00 88.75 90 CYS A N 1
ATOM 700 C CA . CYS A 1 90 ? 23.048 7.888 -33.370 1.00 88.75 90 CYS A CA 1
ATOM 701 C C . CYS A 1 90 ? 22.604 9.342 -33.200 1.00 88.75 90 CYS A C 1
ATOM 703 O O . CYS A 1 90 ? 21.435 9.673 -33.404 1.00 88.75 90 CYS A O 1
ATOM 705 N N . ALA A 1 91 ? 23.550 10.217 -32.873 1.00 86.69 91 ALA A N 1
ATOM 706 C CA . ALA A 1 91 ? 23.375 11.660 -32.830 1.00 86.69 91 ALA A CA 1
ATOM 707 C C . ALA A 1 91 ? 23.675 12.281 -34.201 1.00 86.69 91 ALA A C 1
ATOM 709 O O . ALA A 1 91 ? 24.722 12.019 -34.805 1.00 86.69 91 ALA A O 1
ATOM 710 N N . PHE A 1 92 ? 22.773 13.147 -34.662 1.00 78.38 92 PHE A N 1
ATOM 711 C CA . PHE A 1 92 ? 22.896 13.850 -35.939 1.00 78.38 92 PHE A CA 1
ATOM 712 C C . PHE A 1 92 ? 23.116 15.340 -35.686 1.00 78.38 92 PHE A C 1
ATOM 714 O O . PHE A 1 92 ? 22.351 15.970 -34.957 1.00 78.38 92 PHE A O 1
ATOM 721 N N . ALA A 1 93 ? 24.156 15.900 -36.302 1.00 73.31 93 ALA A N 1
ATOM 722 C CA . ALA A 1 93 ? 24.447 17.328 -36.283 1.00 73.31 93 ALA A CA 1
ATOM 723 C C . ALA A 1 93 ? 24.624 17.844 -37.725 1.00 73.31 93 ALA A C 1
ATOM 725 O O . ALA A 1 93 ? 25.129 17.099 -38.572 1.00 73.31 93 ALA A O 1
ATOM 726 N N . PRO A 1 94 ? 24.225 19.095 -38.028 1.00 69.06 94 PRO A N 1
ATOM 727 C CA . PRO A 1 94 ? 24.356 19.658 -39.371 1.00 69.06 94 PRO A CA 1
ATOM 728 C C . PRO A 1 94 ? 25.806 19.595 -39.867 1.00 69.06 94 PRO A C 1
ATOM 730 O O . PRO A 1 94 ? 26.733 19.874 -39.110 1.00 69.06 94 PRO A O 1
ATOM 733 N N . ASN A 1 95 ? 26.004 19.242 -41.140 1.00 69.50 95 ASN A N 1
ATOM 734 C CA . ASN A 1 95 ? 27.308 19.241 -41.823 1.00 69.50 95 ASN A CA 1
ATOM 735 C C . ASN A 1 95 ? 28.393 18.332 -41.212 1.00 69.50 95 ASN A C 1
ATOM 737 O O . ASN A 1 95 ? 29.578 18.510 -41.491 1.00 69.50 95 ASN A O 1
ATOM 741 N N . THR A 1 96 ? 28.018 17.342 -40.399 1.00 73.12 96 THR A N 1
ATOM 742 C CA . THR A 1 96 ? 28.958 16.364 -39.831 1.00 73.12 96 THR A CA 1
ATOM 743 C C . THR A 1 96 ? 28.436 14.940 -39.997 1.00 73.12 96 THR A C 1
ATOM 745 O O . THR A 1 96 ? 27.231 14.707 -40.102 1.00 73.12 96 THR A O 1
ATOM 748 N N . LYS A 1 97 ? 29.352 13.966 -40.048 1.00 77.62 97 LYS A N 1
ATOM 749 C CA . LYS A 1 97 ? 28.991 12.543 -40.080 1.00 77.62 97 LYS A CA 1
ATOM 750 C C . LYS A 1 97 ? 28.249 12.181 -38.779 1.00 77.62 97 LYS A C 1
ATOM 752 O O . LYS A 1 97 ? 28.680 12.639 -37.717 1.00 77.62 97 LYS A O 1
ATOM 757 N N . PRO A 1 98 ? 27.176 11.366 -38.828 1.00 79.75 98 PRO A N 1
ATOM 758 C CA . PRO A 1 98 ? 26.481 10.936 -37.621 1.00 79.75 98 PRO A CA 1
ATOM 759 C C . PRO A 1 98 ? 27.432 10.222 -36.665 1.00 79.75 98 PRO A C 1
ATOM 761 O O . PRO A 1 98 ? 28.271 9.418 -37.081 1.00 79.75 98 PRO A O 1
ATOM 764 N N . ARG A 1 99 ? 27.288 10.531 -35.377 1.00 85.50 99 ARG A N 1
ATOM 765 C CA . ARG A 1 99 ? 28.057 9.907 -34.298 1.00 85.50 99 ARG A CA 1
ATOM 766 C C . ARG A 1 99 ? 27.182 8.850 -33.661 1.00 85.50 99 ARG A C 1
ATOM 768 O O . ARG A 1 99 ? 26.120 9.195 -33.154 1.00 85.50 99 ARG A O 1
ATOM 775 N N . CYS A 1 100 ? 27.614 7.599 -33.695 1.00 87.62 100 CYS A N 1
ATOM 776 C CA . CYS A 1 100 ? 26.850 6.485 -33.153 1.00 87.62 100 CYS A CA 1
ATOM 777 C C . CYS A 1 100 ? 27.593 5.827 -31.995 1.00 87.62 100 CYS A C 1
ATOM 779 O O . CYS A 1 100 ? 28.823 5.793 -31.982 1.00 87.62 100 CYS A O 1
ATOM 781 N N . ALA A 1 101 ? 26.829 5.310 -31.044 1.00 91.00 101 ALA A N 1
ATOM 782 C CA . ALA A 1 101 ? 27.294 4.465 -29.960 1.00 91.00 101 ALA A CA 1
ATOM 783 C C . ALA A 1 101 ? 26.354 3.264 -29.855 1.00 91.00 101 ALA A C 1
ATOM 785 O O . ALA A 1 101 ? 25.150 3.401 -30.083 1.00 91.00 101 ALA A O 1
ATOM 786 N N . SER A 1 102 ? 26.901 2.109 -29.493 1.00 92.75 102 SER A N 1
ATOM 787 C CA . SER A 1 102 ? 26.175 0.841 -29.517 1.00 92.75 102 SER A CA 1
ATOM 788 C C . SER A 1 102 ? 26.203 0.148 -28.158 1.00 92.75 102 SER A C 1
ATOM 790 O O . SER A 1 102 ? 27.213 0.195 -27.457 1.00 92.75 102 SER A O 1
ATOM 792 N N . VAL A 1 103 ? 25.109 -0.521 -27.797 1.00 94.94 103 VAL A N 1
ATOM 793 C CA . VAL A 1 103 ? 25.014 -1.368 -26.601 1.00 94.94 103 VAL A CA 1
ATOM 794 C C . VAL A 1 103 ? 24.456 -2.732 -26.982 1.00 94.94 103 VAL A C 1
ATOM 796 O O . VAL A 1 103 ? 23.496 -2.832 -27.745 1.00 94.94 103 VAL A O 1
ATOM 799 N N . SER A 1 104 ? 25.072 -3.792 -26.466 1.00 95.00 104 SER A N 1
ATOM 800 C CA . SER A 1 104 ? 24.565 -5.153 -26.630 1.00 95.00 104 SER A CA 1
ATOM 801 C C . SER A 1 104 ? 23.570 -5.467 -25.522 1.00 95.00 104 SER A C 1
ATOM 803 O O . SER A 1 104 ? 23.898 -5.320 -24.347 1.00 95.00 104 SER A O 1
ATOM 805 N N . VAL A 1 105 ? 22.380 -5.930 -25.896 1.00 95.56 105 VAL A N 1
ATOM 806 C CA . VAL A 1 105 ? 21.334 -6.356 -24.960 1.00 95.56 105 VAL A CA 1
ATOM 807 C C . VAL A 1 105 ? 21.130 -7.864 -25.080 1.00 95.56 105 VAL A C 1
ATOM 809 O O . VAL A 1 105 ? 20.863 -8.392 -26.166 1.00 95.56 105 VAL A O 1
ATOM 812 N N . ASN A 1 106 ? 21.227 -8.568 -23.954 1.00 94.44 106 ASN A N 1
ATOM 813 C CA . ASN A 1 106 ? 20.939 -9.996 -23.850 1.00 94.44 106 ASN A CA 1
ATOM 814 C C . ASN A 1 106 ? 19.492 -10.197 -23.365 1.00 94.44 106 ASN A C 1
ATOM 816 O O . ASN A 1 106 ? 19.050 -9.558 -22.411 1.00 94.44 106 ASN A O 1
ATOM 820 N N . ASN A 1 107 ? 18.732 -11.072 -24.027 1.00 90.44 107 ASN A N 1
ATOM 821 C CA . ASN A 1 107 ? 17.337 -11.331 -23.664 1.00 90.44 107 ASN A CA 1
ATOM 822 C C . ASN A 1 107 ? 17.177 -12.108 -22.346 1.00 90.44 107 ASN A C 1
AT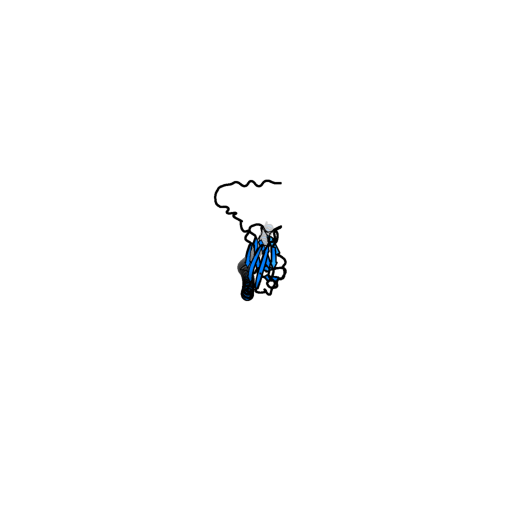OM 824 O O . ASN A 1 107 ? 16.166 -11.923 -21.674 1.00 90.44 107 ASN A O 1
ATOM 828 N N . VAL A 1 108 ? 18.130 -12.963 -21.969 1.00 93.75 108 VAL A N 1
ATOM 829 C CA . VAL A 1 108 ? 18.123 -13.688 -20.689 1.00 93.75 108 VAL A CA 1
ATOM 830 C C . VAL A 1 108 ? 18.347 -12.711 -19.541 1.00 93.75 108 VAL A C 1
ATOM 832 O O . VAL A 1 108 ? 17.551 -12.698 -18.605 1.00 93.75 108 VAL A O 1
ATOM 835 N N . ASP A 1 109 ? 19.343 -11.831 -19.666 1.00 92.81 109 ASP A N 1
ATOM 836 C CA . ASP A 1 109 ? 19.625 -10.792 -18.667 1.00 92.81 109 ASP A CA 1
ATOM 837 C C . ASP A 1 109 ? 18.447 -9.819 -18.545 1.00 92.81 109 ASP A C 1
ATOM 839 O O . ASP A 1 109 ? 18.003 -9.496 -17.444 1.00 92.81 109 ASP A O 1
ATOM 843 N N . ALA A 1 110 ? 17.873 -9.405 -19.680 1.00 94.75 110 ALA A N 1
ATOM 844 C CA . ALA A 1 110 ? 16.668 -8.584 -19.704 1.00 94.75 110 ALA A CA 1
ATOM 845 C C . ALA A 1 110 ? 15.487 -9.286 -19.019 1.00 94.75 110 ALA A C 1
ATOM 847 O O . ALA A 1 110 ? 14.788 -8.677 -18.214 1.00 94.75 110 ALA A O 1
ATOM 848 N N . ARG A 1 111 ? 15.264 -10.574 -19.302 1.00 95.25 111 ARG A N 1
ATOM 849 C CA . ARG A 1 111 ? 14.178 -11.346 -18.686 1.00 95.25 111 ARG A CA 1
ATOM 850 C C . ARG A 1 111 ? 14.368 -11.487 -17.178 1.00 95.25 111 ARG A C 1
ATOM 852 O O . ARG A 1 111 ? 13.389 -11.369 -16.447 1.00 95.25 111 ARG A O 1
ATOM 859 N N . PHE A 1 112 ? 15.596 -11.723 -16.722 1.00 95.44 112 PHE A N 1
ATOM 860 C CA . PHE A 1 112 ? 15.916 -11.781 -15.299 1.00 95.44 112 PHE A CA 1
ATOM 861 C C . PHE A 1 112 ? 15.659 -10.431 -14.617 1.00 95.44 112 PHE A C 1
ATOM 863 O O . PHE A 1 112 ? 14.951 -10.387 -13.617 1.00 95.44 112 PHE A O 1
ATOM 870 N N . MET A 1 113 ? 16.117 -9.328 -15.215 1.00 95.06 113 MET A N 1
ATOM 871 C CA . MET A 1 113 ? 15.881 -7.969 -14.711 1.00 95.06 113 MET A CA 1
ATOM 872 C C . MET A 1 113 ? 14.386 -7.634 -14.592 1.00 95.06 113 MET A C 1
ATOM 874 O O . MET A 1 113 ? 13.956 -7.046 -13.600 1.00 95.06 113 MET A O 1
ATOM 878 N N . LEU A 1 114 ? 13.582 -8.000 -15.595 1.00 96.19 114 LEU A N 1
ATOM 879 C CA . LEU A 1 114 ? 12.132 -7.793 -15.558 1.00 96.19 114 LEU A CA 1
ATOM 880 C C . LEU A 1 114 ? 11.477 -8.619 -14.444 1.00 96.19 114 LEU A C 1
ATOM 882 O O . LEU A 1 114 ? 10.660 -8.092 -13.694 1.00 96.19 114 LEU A O 1
ATOM 886 N N . MET A 1 115 ? 11.875 -9.886 -14.298 1.00 95.38 115 MET A N 1
ATOM 887 C CA . MET A 1 115 ? 11.375 -10.766 -13.239 1.00 95.38 115 MET A CA 1
ATOM 888 C C . MET A 1 115 ? 11.738 -10.251 -11.841 1.00 95.38 115 MET A C 1
ATOM 890 O O . MET A 1 115 ? 10.898 -10.271 -10.945 1.00 95.38 115 MET A O 1
ATOM 894 N N . GLU A 1 116 ? 12.967 -9.769 -11.651 1.00 96.06 116 GLU A N 1
ATOM 895 C CA . GLU A 1 116 ? 13.422 -9.182 -10.390 1.00 96.06 116 GLU A CA 1
ATOM 896 C C . GLU A 1 116 ? 12.612 -7.928 -10.036 1.00 96.06 116 GLU A C 1
ATOM 898 O O . GLU A 1 116 ? 12.154 -7.788 -8.901 1.00 96.06 116 GLU A O 1
ATOM 903 N N . ALA A 1 117 ? 12.373 -7.046 -11.011 1.00 96.50 117 ALA A N 1
ATOM 904 C CA . ALA A 1 117 ? 11.579 -5.840 -10.808 1.00 96.50 117 ALA A CA 1
ATOM 905 C C . ALA A 1 117 ? 10.120 -6.159 -10.440 1.00 96.50 117 ALA A C 1
ATOM 907 O O . ALA A 1 117 ? 9.590 -5.591 -9.484 1.00 96.50 117 ALA A O 1
ATOM 908 N N . GLU A 1 118 ? 9.490 -7.107 -11.141 1.00 95.38 118 GLU A N 1
ATOM 909 C CA . GLU A 1 118 ? 8.136 -7.575 -10.823 1.00 95.38 118 GLU A CA 1
ATOM 910 C C . GLU A 1 118 ? 8.062 -8.212 -9.434 1.00 95.38 118 GLU A C 1
ATOM 912 O O . GLU A 1 118 ? 7.139 -7.938 -8.663 1.00 95.38 118 GLU A O 1
ATOM 917 N N . HIS A 1 119 ? 9.037 -9.056 -9.093 1.00 96.19 119 HIS A N 1
ATOM 918 C CA . HIS A 1 119 ? 9.094 -9.691 -7.785 1.00 96.19 119 HIS A CA 1
ATOM 919 C C . HIS A 1 119 ? 9.272 -8.655 -6.669 1.00 96.19 119 HIS A C 1
ATOM 921 O O . HIS A 1 119 ? 8.550 -8.699 -5.673 1.00 96.19 119 HIS A O 1
ATOM 927 N N . SER A 1 120 ? 10.174 -7.690 -6.856 1.00 96.62 120 SER A N 1
ATOM 928 C CA . SER A 1 120 ? 10.413 -6.612 -5.898 1.00 96.62 120 SER A CA 1
ATOM 929 C C . SER A 1 120 ? 9.175 -5.734 -5.699 1.00 96.62 120 SER A C 1
ATOM 931 O O . SER A 1 120 ? 8.782 -5.486 -4.561 1.00 96.62 120 SER A O 1
ATOM 933 N N . ASP A 1 121 ? 8.497 -5.318 -6.773 1.00 96.31 121 ASP A N 1
ATOM 934 C CA . ASP A 1 121 ? 7.242 -4.560 -6.675 1.00 96.31 121 ASP A CA 1
ATOM 935 C C . ASP A 1 121 ? 6.153 -5.363 -5.954 1.00 96.31 121 ASP A C 1
ATOM 937 O O . ASP A 1 121 ? 5.463 -4.836 -5.077 1.00 96.31 121 ASP A O 1
ATOM 941 N N . ARG A 1 122 ? 6.042 -6.664 -6.243 1.00 96.12 122 ARG A N 1
ATOM 942 C CA . ARG A 1 122 ? 5.093 -7.539 -5.551 1.00 96.12 122 ARG A CA 1
ATOM 943 C C . ARG A 1 122 ? 5.381 -7.628 -4.053 1.00 96.12 122 ARG A C 1
ATOM 945 O O . ARG A 1 122 ? 4.434 -7.573 -3.266 1.00 96.12 122 ARG A O 1
ATOM 952 N N . MET A 1 123 ? 6.649 -7.746 -3.664 1.00 97.00 123 MET A N 1
ATOM 953 C CA . MET A 1 123 ? 7.055 -7.747 -2.257 1.00 97.00 123 MET A CA 1
ATOM 954 C C . MET A 1 123 ? 6.760 -6.401 -1.590 1.00 97.00 123 MET A C 1
ATOM 956 O O . MET A 1 123 ? 6.077 -6.377 -0.573 1.00 97.00 123 MET A O 1
ATOM 960 N N . ASN A 1 124 ? 7.113 -5.279 -2.222 1.00 96.69 124 ASN A N 1
ATOM 961 C CA . ASN A 1 124 ? 6.823 -3.940 -1.695 1.00 96.69 124 ASN A CA 1
ATOM 962 C C . ASN A 1 124 ? 5.316 -3.710 -1.479 1.00 96.69 124 ASN A C 1
ATOM 964 O O . ASN A 1 124 ? 4.898 -3.132 -0.475 1.00 96.69 124 ASN A O 1
ATOM 968 N N . ARG A 1 125 ? 4.469 -4.187 -2.402 1.00 96.62 125 ARG A N 1
ATOM 969 C CA . ARG A 1 125 ? 3.004 -4.133 -2.246 1.00 96.62 125 ARG A CA 1
ATOM 970 C C . ARG A 1 125 ? 2.520 -5.003 -1.089 1.00 96.62 125 ARG A C 1
ATOM 972 O O . ARG A 1 125 ? 1.572 -4.623 -0.400 1.00 96.62 125 ARG A O 1
ATOM 979 N N . MET A 1 126 ? 3.143 -6.162 -0.881 1.00 97.38 126 MET A N 1
ATOM 980 C CA . MET A 1 126 ? 2.834 -7.038 0.246 1.00 97.38 126 MET A CA 1
ATOM 981 C C . MET A 1 126 ? 3.216 -6.383 1.575 1.00 97.38 126 MET A C 1
ATOM 983 O O . MET A 1 126 ? 2.384 -6.360 2.479 1.00 97.38 126 MET A O 1
ATOM 987 N N . ASP A 1 127 ? 4.394 -5.767 1.658 1.00 97.81 127 ASP A N 1
ATOM 988 C CA . ASP A 1 127 ? 4.858 -5.040 2.843 1.00 97.81 127 ASP A CA 1
ATOM 989 C C . ASP A 1 127 ? 3.954 -3.847 3.159 1.00 97.81 127 ASP A C 1
ATOM 991 O O . ASP A 1 127 ? 3.540 -3.653 4.302 1.00 97.81 127 ASP A O 1
ATOM 995 N N . ALA A 1 128 ? 3.557 -3.079 2.140 1.00 97.88 128 ALA A N 1
ATOM 996 C CA . ALA A 1 128 ? 2.605 -1.985 2.306 1.00 97.88 128 ALA A CA 1
ATOM 997 C C . ALA A 1 128 ? 1.255 -2.481 2.855 1.00 97.88 128 ALA A C 1
ATOM 999 O O . ALA A 1 128 ? 0.682 -1.870 3.761 1.00 97.88 128 ALA A O 1
ATOM 1000 N N . LYS A 1 129 ? 0.755 -3.615 2.345 1.00 98.12 129 LYS A N 1
ATOM 1001 C CA . LYS A 1 129 ? -0.487 -4.231 2.831 1.00 98.12 129 LYS A CA 1
ATOM 1002 C C . LYS A 1 129 ? -0.340 -4.758 4.260 1.00 98.12 129 LYS A C 1
ATOM 1004 O O . LYS A 1 129 ? -1.257 -4.578 5.062 1.00 98.12 129 LYS A O 1
ATOM 1009 N N . PHE A 1 130 ? 0.790 -5.380 4.583 1.00 97.81 130 PHE A N 1
ATOM 1010 C CA . PHE A 1 130 ? 1.092 -5.873 5.923 1.00 97.81 130 PHE A CA 1
ATOM 1011 C C . PHE A 1 130 ? 1.139 -4.723 6.931 1.00 97.81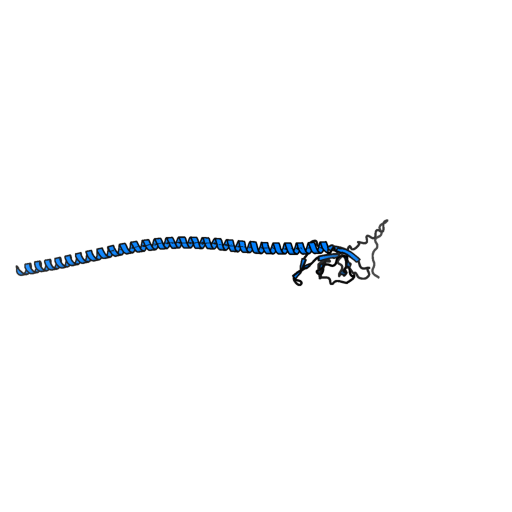 130 PHE A C 1
ATOM 1013 O O . PHE A 1 130 ? 0.414 -4.753 7.921 1.00 97.81 130 PHE A O 1
ATOM 1020 N N . ASN A 1 131 ? 1.892 -3.662 6.631 1.00 97.81 131 ASN A N 1
ATOM 1021 C CA . ASN A 1 131 ? 1.999 -2.478 7.483 1.00 97.81 131 ASN A CA 1
ATOM 1022 C C . ASN A 1 131 ? 0.641 -1.808 7.707 1.00 97.81 131 ASN A C 1
ATOM 1024 O O . ASN A 1 131 ? 0.314 -1.445 8.837 1.00 97.81 131 ASN A O 1
ATOM 1028 N N . LYS A 1 132 ? -0.180 -1.698 6.655 1.00 97.75 132 LYS A N 1
ATOM 1029 C CA . LYS A 1 132 ? -1.550 -1.188 6.775 1.00 97.75 132 LYS A CA 1
ATOM 1030 C C . LYS A 1 132 ? -2.394 -2.052 7.718 1.00 97.75 132 LYS A C 1
ATOM 1032 O O . LYS A 1 132 ? -3.006 -1.521 8.639 1.00 97.75 132 LYS A O 1
ATOM 1037 N N . THR A 1 133 ? -2.380 -3.369 7.517 1.00 97.25 133 THR A N 1
ATOM 1038 C CA . THR A 1 133 ? -3.155 -4.324 8.331 1.00 97.25 133 THR A CA 1
ATOM 1039 C C . THR A 1 133 ? -2.705 -4.301 9.794 1.00 97.25 133 THR A C 1
ATOM 1041 O O . THR A 1 133 ? -3.532 -4.292 10.700 1.00 97.25 133 THR A O 1
ATOM 1044 N N . ASN A 1 134 ? -1.397 -4.225 10.041 1.00 97.75 134 ASN A N 1
ATOM 1045 C CA . ASN A 1 134 ? -0.837 -4.119 11.385 1.00 97.75 134 ASN A CA 1
ATOM 1046 C C . ASN A 1 134 ? -1.239 -2.801 12.074 1.00 97.75 134 ASN A C 1
ATOM 1048 O O . ASN A 1 134 ? -1.573 -2.792 13.259 1.00 97.75 134 ASN A O 1
ATOM 1052 N N . GLY A 1 135 ? -1.267 -1.692 11.327 1.00 97.69 135 GLY A N 1
ATOM 1053 C CA . GLY A 1 135 ? -1.779 -0.411 11.817 1.00 97.69 135 GLY A CA 1
ATOM 1054 C C . GLY A 1 135 ? -3.258 -0.486 12.209 1.00 97.69 135 GLY A C 1
ATOM 1055 O O . GLY A 1 135 ? -3.625 -0.080 13.310 1.00 97.69 135 GLY A O 1
ATOM 1056 N N . GLU A 1 136 ? -4.099 -1.070 11.352 1.00 97.88 136 GLU A N 1
ATOM 1057 C CA . GLU A 1 136 ? -5.524 -1.296 11.636 1.00 97.88 136 GLU A CA 1
ATOM 1058 C C . GLU A 1 136 ? -5.723 -2.187 12.875 1.00 97.88 136 GLU A C 1
ATOM 1060 O O . GLU A 1 136 ? -6.545 -1.877 13.739 1.00 97.88 136 GLU A O 1
ATOM 1065 N N . GLN A 1 137 ? -4.923 -3.248 13.015 1.00 98.00 137 GLN A N 1
ATOM 1066 C CA . GLN A 1 137 ? -4.950 -4.142 14.174 1.00 98.00 137 GLN A CA 1
ATOM 1067 C C . GLN A 1 137 ? -4.561 -3.425 15.476 1.00 98.00 137 GLN A C 1
ATOM 1069 O O . GLN A 1 137 ? -5.182 -3.659 16.514 1.00 98.00 137 GLN A O 1
ATOM 1074 N N . SER A 1 138 ? -3.570 -2.530 15.432 1.00 97.69 138 SER A N 1
ATOM 1075 C CA . SER A 1 138 ? -3.160 -1.729 16.591 1.00 97.69 138 SER A CA 1
ATOM 1076 C C . SER A 1 138 ? -4.282 -0.805 17.077 1.00 97.69 138 SER A C 1
ATOM 1078 O O . SER A 1 138 ? -4.568 -0.763 18.276 1.00 97.69 138 SER A O 1
ATOM 1080 N N . VAL A 1 139 ? -4.978 -0.130 16.155 1.00 97.69 139 VAL A N 1
ATOM 1081 C CA . VAL A 1 139 ? -6.141 0.715 16.480 1.00 97.69 139 VAL A CA 1
ATOM 1082 C C . VAL A 1 139 ? -7.270 -0.117 17.090 1.00 97.69 139 VAL A C 1
ATOM 1084 O O . VAL A 1 139 ? -7.855 0.271 18.101 1.00 97.69 139 VAL A O 1
ATOM 1087 N N . LEU A 1 140 ? -7.549 -1.290 16.517 1.00 98.00 140 LEU A N 1
ATOM 1088 C CA . LEU A 1 140 ? -8.548 -2.225 17.037 1.00 98.00 140 LEU A CA 1
ATOM 1089 C C . LEU A 1 140 ? -8.240 -2.654 18.476 1.00 98.00 140 LEU A C 1
ATOM 1091 O O . LEU A 1 140 ? -9.135 -2.655 19.320 1.00 98.00 140 LEU A O 1
ATOM 1095 N N . PHE A 1 141 ? -6.977 -2.963 18.773 1.00 98.06 141 PHE A N 1
ATOM 1096 C CA . PHE A 1 141 ? -6.543 -3.330 20.120 1.00 98.06 141 PHE A CA 1
ATOM 1097 C C . PHE A 1 141 ? -6.707 -2.177 21.121 1.00 98.06 141 PHE A C 1
ATOM 1099 O O . PHE A 1 141 ? -7.198 -2.386 22.230 1.00 98.06 141 PHE A O 1
ATOM 1106 N N . HIS A 1 142 ? -6.356 -0.950 20.728 1.00 97.50 142 HIS A N 1
ATOM 1107 C CA . HIS A 1 142 ? -6.562 0.232 21.567 1.00 97.50 142 HIS A CA 1
ATOM 1108 C C . HIS A 1 142 ? -8.049 0.451 21.886 1.00 97.50 142 HIS A C 1
ATOM 1110 O O . HIS A 1 142 ? -8.416 0.652 23.044 1.00 97.50 142 HIS A O 1
ATOM 1116 N N . ASN A 1 143 ? -8.918 0.352 20.878 1.00 98.00 143 ASN A N 1
ATOM 1117 C CA . ASN A 1 143 ? -10.363 0.507 21.058 1.00 98.00 143 ASN A CA 1
ATOM 1118 C C . ASN A 1 143 ? -10.956 -0.585 21.957 1.00 98.00 143 ASN A C 1
ATOM 1120 O O . ASN A 1 143 ? -11.820 -0.296 22.784 1.00 98.00 143 ASN A O 1
ATOM 1124 N N . LEU A 1 144 ? -10.476 -1.825 21.829 1.00 98.19 144 LEU A N 1
ATOM 1125 C CA . LEU A 1 144 ? -10.892 -2.930 22.690 1.00 98.19 144 LEU A CA 1
ATOM 1126 C C . LEU A 1 144 ? -10.574 -2.639 24.164 1.00 98.19 144 LEU A C 1
ATOM 1128 O O . LEU A 1 144 ? -11.435 -2.825 25.023 1.00 98.19 144 LEU A O 1
ATOM 1132 N N . ASN A 1 145 ? -9.368 -2.143 24.450 1.00 97.69 145 ASN A N 1
ATOM 1133 C CA . ASN A 1 145 ? -8.971 -1.780 25.811 1.00 97.69 145 ASN A CA 1
ATOM 1134 C C . ASN A 1 145 ? -9.799 -0.609 26.354 1.00 97.69 145 ASN A C 1
ATOM 1136 O O . ASN A 1 145 ? -10.282 -0.685 27.479 1.00 97.69 145 ASN A O 1
ATOM 1140 N N . GLY A 1 146 ? -10.037 0.427 25.541 1.00 97.81 146 GLY A N 1
ATOM 1141 C CA . GLY A 1 146 ? -10.905 1.543 25.929 1.00 97.81 146 GLY A CA 1
ATOM 1142 C C . GLY A 1 146 ? -12.319 1.079 26.292 1.00 97.81 146 GLY A C 1
ATOM 1143 O O . GLY A 1 146 ? -12.830 1.412 27.358 1.00 97.81 146 GLY A O 1
ATOM 1144 N N . SER A 1 147 ? -12.918 0.216 25.467 1.00 97.81 147 SER A N 1
ATOM 1145 C CA . SER A 1 147 ? -14.242 -0.357 25.743 1.00 97.81 147 SER A CA 1
ATOM 1146 C C . SER A 1 147 ? -14.260 -1.227 27.008 1.00 97.81 147 SER A C 1
ATOM 1148 O O . SER A 1 147 ? -15.236 -1.226 27.764 1.00 97.81 147 SER A O 1
ATOM 1150 N N . TYR A 1 148 ? -13.174 -1.954 27.280 1.00 98.06 148 TYR A N 1
ATOM 1151 C CA . TYR A 1 148 ? -13.030 -2.724 28.513 1.00 98.06 148 TYR A CA 1
ATOM 1152 C C . TYR A 1 148 ? -12.995 -1.820 29.756 1.00 98.06 148 TYR A C 1
ATOM 1154 O O . TYR A 1 148 ? -13.687 -2.099 30.742 1.00 98.06 148 TYR A O 1
ATOM 1162 N N . ASP A 1 149 ? -12.246 -0.718 29.702 1.00 98.06 149 ASP A N 1
ATOM 1163 C CA . ASP A 1 149 ? -12.167 0.253 30.795 1.00 98.06 149 ASP A CA 1
ATOM 1164 C C . ASP A 1 149 ? -13.511 0.955 31.035 1.00 98.06 149 ASP A C 1
ATOM 1166 O O . ASP A 1 149 ? -13.952 1.071 32.183 1.00 98.06 149 ASP A O 1
ATOM 1170 N N . GLU A 1 150 ? -14.220 1.334 29.969 1.00 98.19 150 GLU A N 1
ATOM 1171 C CA . GLU A 1 150 ? -15.579 1.881 30.052 1.00 98.19 150 GLU A CA 1
ATOM 1172 C C . GLU A 1 150 ? -16.553 0.890 30.701 1.00 98.19 150 GLU A C 1
ATOM 1174 O O . GLU A 1 150 ? -17.299 1.247 31.615 1.00 98.19 150 GLU A O 1
ATOM 1179 N N . SER A 1 151 ? -16.514 -0.382 30.294 1.00 98.25 151 SER A N 1
ATOM 1180 C CA . SER A 1 151 ? -17.337 -1.444 30.884 1.00 98.25 151 SER A CA 1
ATOM 1181 C C . SER A 1 151 ? -17.062 -1.615 32.383 1.00 98.25 151 SER A C 1
ATOM 1183 O O . SER A 1 151 ? -17.986 -1.733 33.199 1.00 98.25 151 SER A O 1
ATOM 1185 N N . LYS A 1 152 ? -15.788 -1.555 32.786 1.00 98.31 152 LYS A N 1
ATOM 1186 C CA . LYS A 1 152 ? -15.385 -1.604 34.195 1.00 98.31 152 LYS A CA 1
ATOM 1187 C C . LYS A 1 152 ? -15.907 -0.396 34.978 1.00 98.31 152 LYS A C 1
ATOM 1189 O O . LYS A 1 152 ? -16.427 -0.582 36.082 1.00 98.31 152 LYS A O 1
ATOM 1194 N N . ALA A 1 153 ? -15.811 0.809 34.418 1.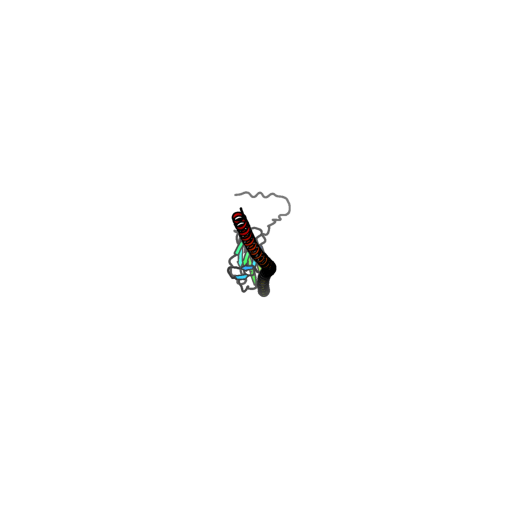00 98.31 153 ALA A N 1
ATOM 1195 C CA . ALA A 1 153 ? -16.328 2.030 35.034 1.00 98.31 153 ALA A CA 1
ATOM 1196 C C . ALA A 1 153 ? -17.858 1.983 35.194 1.00 98.31 153 ALA A C 1
ATOM 1198 O O . ALA A 1 153 ? -18.376 2.250 36.280 1.00 98.31 153 ALA A O 1
ATOM 1199 N N . LEU A 1 154 ? -18.584 1.544 34.161 1.00 98.50 154 LEU A N 1
ATOM 1200 C CA . LEU A 1 154 ? -20.039 1.359 34.210 1.00 98.50 154 LEU A CA 1
ATOM 1201 C C . LEU A 1 154 ? -20.454 0.357 35.295 1.00 98.50 154 LEU A C 1
ATOM 1203 O O . LEU A 1 154 ? -21.400 0.599 36.046 1.00 98.50 154 LEU A O 1
ATOM 1207 N N . LYS A 1 155 ? -19.717 -0.749 35.446 1.00 98.44 155 LYS A N 1
ATOM 1208 C CA . LYS A 1 155 ? -19.976 -1.733 36.508 1.00 98.44 155 LYS A CA 1
ATOM 1209 C C . LYS A 1 155 ? -19.814 -1.133 37.910 1.00 98.44 155 LYS A C 1
ATOM 1211 O O . LYS A 1 155 ? -20.598 -1.447 38.812 1.00 98.44 155 LYS A O 1
ATOM 1216 N N . GLN A 1 156 ? -18.819 -0.267 38.103 1.00 98.31 156 GLN A N 1
ATOM 1217 C CA . GLN A 1 156 ? -18.622 0.445 39.368 1.00 98.31 156 GLN A CA 1
ATOM 1218 C C . GLN A 1 156 ? -19.765 1.427 39.636 1.00 98.31 156 GLN A C 1
ATOM 1220 O O . GLN A 1 156 ? -20.344 1.386 40.719 1.00 98.31 156 GLN A O 1
ATOM 1225 N N . GLN A 1 157 ? -20.154 2.229 38.641 1.00 98.44 157 GLN A N 1
ATOM 1226 C CA . GLN A 1 157 ? -21.289 3.150 38.757 1.00 98.44 157 GLN A CA 1
ATOM 1227 C C . GLN A 1 157 ? -22.584 2.419 39.116 1.00 98.44 157 GLN A C 1
ATOM 1229 O O . GLN A 1 157 ? -23.302 2.844 40.020 1.00 98.44 157 GLN A O 1
ATOM 1234 N N . MET A 1 158 ? -22.855 1.274 38.484 1.00 98.31 158 MET A N 1
ATOM 1235 C CA . MET A 1 158 ? -24.040 0.481 38.807 1.00 98.31 158 MET A CA 1
ATOM 1236 C C . MET A 1 158 ? -24.014 -0.035 40.252 1.00 98.31 158 MET A C 1
ATOM 1238 O O . MET A 1 158 ? -25.038 -0.044 40.932 1.00 98.31 158 MET A O 1
ATOM 1242 N N . THR A 1 159 ? -22.838 -0.424 40.749 1.00 98.38 159 THR A N 1
ATOM 1243 C CA . THR A 1 159 ? -22.670 -0.841 42.149 1.00 98.38 159 THR A CA 1
ATOM 1244 C C . THR A 1 159 ? -22.950 0.319 43.109 1.00 98.38 159 THR A C 1
ATOM 1246 O O . THR A 1 159 ? -23.648 0.136 44.108 1.00 98.38 159 THR A O 1
ATOM 1249 N N . THR A 1 160 ? -22.467 1.524 42.792 1.00 98.50 160 THR A N 1
ATOM 1250 C CA . THR A 1 160 ? -22.744 2.740 43.571 1.00 98.50 160 THR A CA 1
ATOM 1251 C C . THR A 1 160 ? -24.239 3.047 43.611 1.00 98.50 160 THR A C 1
ATOM 1253 O O . THR A 1 160 ? -24.806 3.147 44.699 1.00 98.50 160 THR A O 1
ATOM 1256 N N . LEU A 1 161 ? -24.908 3.078 42.454 1.00 98.56 161 LEU A N 1
ATOM 1257 C CA . LEU A 1 161 ? -26.350 3.334 42.359 1.00 98.56 161 LEU A CA 1
ATOM 1258 C C . LEU A 1 161 ? -27.181 2.301 43.135 1.00 98.56 161 LEU A C 1
ATOM 1260 O O . LEU A 1 161 ? -28.169 2.643 43.789 1.00 98.56 161 LEU A O 1
ATOM 1264 N N . GLN A 1 162 ? -26.781 1.027 43.116 1.00 98.44 162 GLN A N 1
ATOM 1265 C CA . GLN A 1 162 ? -27.438 -0.008 43.919 1.00 98.44 162 GLN A CA 1
ATOM 1266 C C . GLN A 1 162 ? -27.319 0.260 45.423 1.00 98.44 162 GLN A C 1
ATOM 1268 O O . GLN A 1 162 ? -28.277 0.032 46.167 1.00 98.44 162 GLN A O 1
ATOM 1273 N N . ASN A 1 163 ? -26.161 0.731 45.882 1.00 98.19 163 ASN A N 1
ATOM 1274 C CA . ASN A 1 163 ? -25.948 1.061 47.288 1.00 98.19 163 ASN A CA 1
ATOM 1275 C C . ASN A 1 163 ? -26.745 2.305 47.700 1.00 98.19 163 ASN A C 1
ATOM 1277 O O . ASN A 1 163 ? -27.406 2.279 48.739 1.00 98.19 163 ASN A O 1
ATOM 1281 N N . GLU A 1 164 ? -26.769 3.343 46.864 1.00 98.44 164 GLU A N 1
ATOM 1282 C CA . GLU A 1 164 ? -27.583 4.545 47.082 1.00 98.44 164 GLU A CA 1
ATOM 1283 C C . GLU A 1 164 ? -29.080 4.213 47.148 1.00 98.44 164 GLU A C 1
ATOM 1285 O O . GLU A 1 164 ? -29.776 4.641 48.068 1.00 98.44 164 GLU A O 1
ATOM 1290 N N . SER A 1 165 ? -29.575 3.359 46.247 1.00 98.31 165 SER A N 1
ATOM 1291 C CA . SER A 1 165 ? -30.966 2.891 46.265 1.00 98.31 165 SER A CA 1
ATOM 1292 C C . SER A 1 165 ? -31.317 2.150 47.564 1.00 98.31 165 SER A C 1
ATOM 1294 O O . SER A 1 165 ? -32.376 2.379 48.160 1.00 98.31 165 SER A O 1
ATOM 1296 N N . LYS A 1 166 ? -30.415 1.290 48.061 1.00 98.44 166 LYS A N 1
ATOM 1297 C CA . LYS A 1 166 ? -30.590 0.612 49.358 1.00 98.44 166 LYS A CA 1
ATOM 1298 C C . LYS A 1 166 ? -30.628 1.609 50.518 1.00 98.44 166 LYS A C 1
ATOM 1300 O O . LYS A 1 166 ? -31.465 1.450 51.408 1.00 98.44 166 LYS A O 1
ATOM 1305 N N . ALA A 1 167 ? -29.760 2.620 50.506 1.00 98.25 167 ALA A N 1
ATOM 1306 C CA . ALA A 1 167 ? -29.717 3.661 51.531 1.00 98.25 167 ALA A CA 1
ATOM 1307 C C . ALA A 1 167 ? -31.001 4.509 51.537 1.00 98.25 167 ALA A C 1
ATOM 1309 O O . ALA A 1 167 ? -31.618 4.675 52.589 1.00 98.25 167 ALA A O 1
ATOM 1310 N N . LEU A 1 168 ? -31.478 4.944 50.368 1.00 98.56 168 LEU A N 1
ATOM 1311 C CA . LEU A 1 168 ? -32.751 5.662 50.228 1.00 98.56 168 LEU A CA 1
ATOM 1312 C C . LEU A 1 168 ? -33.934 4.832 50.742 1.00 98.56 168 LEU A C 1
ATOM 1314 O O . LEU A 1 168 ? -34.806 5.338 51.449 1.00 98.56 168 LEU A O 1
ATOM 1318 N N . LYS A 1 169 ? -33.951 3.524 50.458 1.00 98.38 169 LYS A N 1
ATOM 1319 C CA . LYS A 1 169 ? -34.990 2.616 50.966 1.00 98.38 169 LYS A CA 1
ATOM 1320 C C . LYS A 1 169 ? -34.970 2.498 52.494 1.00 98.38 169 LYS A C 1
ATOM 1322 O O . LYS A 1 169 ? -36.034 2.365 53.098 1.00 98.38 169 LYS A O 1
ATOM 1327 N N . GLN A 1 170 ? -33.791 2.529 53.119 1.00 98.31 170 GLN A N 1
ATOM 1328 C CA . GLN A 1 170 ? -33.656 2.576 54.581 1.00 98.31 170 GLN A CA 1
ATOM 1329 C C . GLN A 1 170 ? -34.201 3.899 55.135 1.00 98.31 170 GLN A C 1
ATOM 1331 O O . GLN A 1 170 ? -35.047 3.875 56.025 1.00 98.31 170 GLN A O 1
ATOM 1336 N N . GLN A 1 171 ? -33.805 5.037 54.555 1.00 98.38 171 GLN A N 1
ATOM 1337 C CA . GLN A 1 171 ? -34.285 6.361 54.971 1.00 98.38 171 GLN A CA 1
ATOM 1338 C C . GLN A 1 171 ? -35.813 6.478 54.892 1.00 98.38 171 GLN A C 1
ATOM 1340 O O . GLN A 1 171 ? -36.446 6.947 55.835 1.00 98.38 171 GLN A O 1
ATOM 1345 N N . MET A 1 172 ? -36.425 5.973 53.817 1.00 98.31 172 MET A N 1
ATOM 1346 C CA . MET A 1 172 ? -37.885 5.945 53.672 1.00 98.31 172 MET A CA 1
ATOM 1347 C C . MET A 1 172 ? -38.581 5.147 54.783 1.00 98.31 172 MET A C 1
ATOM 1349 O O . MET A 1 172 ? -39.630 5.564 55.273 1.00 98.31 172 MET A O 1
ATOM 1353 N N . LYS A 1 173 ? -38.003 4.022 55.223 1.00 98.25 173 LYS A N 1
ATOM 1354 C CA . LYS A 1 173 ? -38.545 3.256 56.358 1.00 98.25 173 LYS A CA 1
ATOM 1355 C C . LYS A 1 173 ? -38.444 4.035 57.668 1.00 98.25 173 LYS A C 1
ATOM 1357 O O . LYS A 1 173 ? -39.392 4.008 58.450 1.00 98.25 173 LYS A O 1
ATOM 1362 N N . THR A 1 174 ? -37.327 4.723 57.900 1.00 98.38 174 THR A N 1
ATOM 1363 C CA . THR A 1 174 ? -37.143 5.569 59.088 1.00 98.38 174 THR A CA 1
ATOM 1364 C C . THR A 1 174 ? -38.192 6.676 59.132 1.00 98.38 174 THR A C 1
ATOM 1366 O O . THR A 1 174 ? -38.939 6.750 60.104 1.00 98.38 174 THR A O 1
ATOM 1369 N N . LEU A 1 175 ? -38.349 7.439 58.044 1.00 98.50 175 LEU A N 1
ATOM 1370 C CA . LEU A 1 175 ? -39.360 8.499 57.939 1.00 98.50 175 LEU A CA 1
ATOM 1371 C C . LEU A 1 175 ? -40.785 7.969 58.144 1.00 98.50 175 LEU A C 1
ATOM 1373 O O . LEU A 1 175 ? -41.610 8.598 58.808 1.00 98.50 175 LEU A O 1
ATOM 1377 N N . GLN A 1 176 ? -41.090 6.782 57.612 1.00 98.25 176 GLN A N 1
ATOM 1378 C CA . GLN A 1 176 ? -42.393 6.154 57.818 1.00 98.25 176 GLN A CA 1
ATOM 1379 C C . GLN A 1 176 ? -42.644 5.822 59.298 1.00 98.25 176 GLN A C 1
ATOM 1381 O O . GLN A 1 176 ? -43.767 5.977 59.782 1.00 98.25 176 GLN A O 1
ATOM 1386 N N . ASN A 1 177 ? -41.621 5.366 60.021 1.00 98.00 177 ASN A N 1
ATOM 1387 C CA . ASN A 1 177 ? -41.725 5.079 61.449 1.00 98.00 177 ASN A CA 1
ATOM 1388 C C . ASN A 1 177 ? -41.856 6.362 62.279 1.00 98.00 177 ASN A C 1
ATOM 1390 O O . ASN A 1 177 ? -42.720 6.423 63.152 1.00 98.00 177 ASN A O 1
ATOM 1394 N N . GLU A 1 178 ? -41.076 7.399 61.968 1.00 98.25 178 GLU A N 1
ATOM 1395 C CA . GLU A 1 178 ? -41.175 8.717 62.609 1.00 98.25 178 GLU A CA 1
ATOM 1396 C C . GLU A 1 178 ? -42.569 9.329 62.420 1.00 98.25 178 GLU A C 1
ATOM 1398 O O . GLU A 1 178 ? -43.190 9.783 63.380 1.00 98.25 178 GLU A O 1
ATOM 1403 N N . SER A 1 179 ? -43.128 9.247 61.209 1.00 98.31 179 SER A N 1
ATOM 1404 C CA . SER A 1 179 ? -44.492 9.706 60.921 1.00 98.31 179 SER A CA 1
ATOM 1405 C C . SER A 1 179 ? -45.549 8.967 61.754 1.00 98.31 179 SER A C 1
ATOM 1407 O O . SER A 1 179 ? -46.476 9.588 62.284 1.00 98.31 179 SER A O 1
ATOM 1409 N N . LYS A 1 180 ? -45.407 7.644 61.932 1.00 98.12 180 LYS A N 1
ATOM 1410 C CA . LYS A 1 180 ? -46.299 6.860 62.805 1.00 98.12 180 LYS A CA 1
ATOM 1411 C C . LYS A 1 180 ? -46.187 7.293 64.266 1.00 98.12 180 LYS A C 1
ATOM 1413 O O . LYS A 1 180 ? -47.221 7.448 64.915 1.00 98.12 180 LYS A O 1
ATOM 1418 N N . ALA A 1 181 ? -44.970 7.503 64.764 1.00 97.81 181 ALA A N 1
ATOM 1419 C CA . ALA A 1 181 ? -44.732 7.952 66.134 1.00 97.81 181 ALA A CA 1
ATOM 1420 C C . ALA A 1 181 ? -45.341 9.341 66.383 1.00 97.81 181 ALA A C 1
ATOM 1422 O O . ALA A 1 181 ? -46.062 9.533 67.361 1.00 97.81 181 ALA A O 1
ATOM 1423 N N . LEU A 1 182 ? -45.156 10.282 65.452 1.00 98.38 182 LEU A N 1
ATOM 1424 C CA . LEU A 1 182 ? -45.752 11.616 65.539 1.00 98.38 182 LEU A CA 1
ATOM 1425 C C . LEU A 1 182 ? -47.289 11.556 65.547 1.00 98.38 182 LEU A C 1
ATOM 1427 O O . LEU A 1 182 ? -47.945 12.257 66.316 1.00 98.38 182 LEU A O 1
ATOM 1431 N N . LYS A 1 183 ? -47.886 10.673 64.736 1.00 98.12 183 LYS A N 1
ATOM 1432 C CA . LYS A 1 183 ? -49.342 10.461 64.727 1.00 98.12 183 LYS A CA 1
ATOM 1433 C C . LYS A 1 183 ? -49.856 9.924 66.068 1.00 98.12 183 LYS A C 1
ATOM 1435 O O . LYS A 1 183 ? -50.925 10.335 66.523 1.00 98.12 183 LYS A O 1
ATOM 1440 N N . GLN A 1 184 ? -49.105 9.025 66.706 1.00 97.69 184 GLN A N 1
ATOM 1441 C CA . GLN A 1 184 ? -49.424 8.536 68.050 1.00 97.69 184 GLN A CA 1
ATOM 1442 C C . GLN A 1 184 ? -49.347 9.669 69.078 1.00 97.69 184 GLN A C 1
ATOM 1444 O O . GLN A 1 184 ? -50.309 9.866 69.813 1.00 97.69 184 GLN A O 1
ATOM 1449 N N . GLN A 1 185 ? -48.275 10.469 69.063 1.00 97.88 185 GLN A N 1
ATOM 1450 C CA . GLN A 1 185 ? -48.130 11.632 69.948 1.00 97.88 185 GLN A CA 1
ATOM 1451 C C . GLN A 1 185 ? -49.282 12.633 69.790 1.00 97.88 185 GLN A C 1
ATOM 1453 O O . GLN A 1 185 ? -49.859 13.063 70.785 1.00 97.88 185 GLN A O 1
ATOM 1458 N N . MET A 1 186 ? -49.686 12.946 68.554 1.00 98.00 186 MET A N 1
ATOM 1459 C CA . MET A 1 186 ? -50.841 13.815 68.292 1.00 98.00 186 MET A CA 1
ATOM 1460 C C . MET A 1 186 ? -52.145 13.246 68.858 1.00 98.00 186 MET A C 1
ATOM 1462 O O . MET A 1 186 ? -52.964 13.993 69.386 1.00 98.00 186 MET A O 1
ATOM 1466 N N . THR A 1 187 ? -52.337 11.928 68.782 1.00 97.62 187 THR A N 1
ATOM 1467 C CA . THR A 1 187 ? -53.519 11.268 69.357 1.00 97.62 187 THR A CA 1
ATOM 1468 C C . THR A 1 187 ? -53.513 11.365 70.885 1.00 97.62 187 THR A C 1
ATOM 1470 O O . THR A 1 187 ? -54.546 11.656 71.485 1.00 97.62 187 THR A O 1
ATOM 1473 N N . THR A 1 188 ? -52.351 11.181 71.519 1.00 97.88 188 THR A N 1
ATOM 1474 C CA . THR A 1 188 ? -52.184 11.354 72.969 1.00 97.88 188 THR A CA 1
ATOM 1475 C C . THR A 1 188 ? -52.498 12.784 73.399 1.00 97.88 188 THR A C 1
ATOM 1477 O O . THR A 1 188 ? -53.363 12.971 74.249 1.00 97.88 188 THR A O 1
ATOM 1480 N N . LEU A 1 189 ? -51.902 13.789 72.748 1.00 98.12 189 LEU A N 1
ATOM 1481 C CA . LEU A 1 189 ? -52.163 15.205 73.033 1.00 98.12 189 LEU A CA 1
ATOM 1482 C C . LEU A 1 189 ? -53.648 15.562 72.871 1.00 98.12 189 LEU A C 1
ATOM 1484 O O . LEU A 1 189 ? -54.219 16.271 73.695 1.00 98.12 189 LEU A O 1
ATOM 1488 N N . GLN A 1 190 ? -54.312 15.046 71.832 1.00 97.25 190 GLN A N 1
ATOM 1489 C CA . GLN A 1 190 ? -55.753 15.246 71.653 1.00 97.25 190 GLN A CA 1
ATOM 1490 C C . GLN A 1 190 ? -56.572 14.669 72.812 1.00 97.25 190 GLN A C 1
ATOM 1492 O O . GLN A 1 190 ? -57.562 15.278 73.224 1.00 97.25 190 GLN A O 1
ATOM 1497 N N . ASN A 1 191 ? -56.184 13.505 73.333 1.00 96.75 191 ASN A N 1
ATOM 1498 C CA . ASN A 1 191 ? -56.848 12.895 74.481 1.00 96.75 191 ASN A CA 1
ATOM 1499 C C . ASN A 1 191 ? -56.583 13.682 75.771 1.00 96.75 191 ASN A C 1
ATOM 1501 O O . ASN A 1 191 ? -57.522 13.914 76.528 1.00 96.75 191 ASN A O 1
ATOM 1505 N N . GLU A 1 192 ? -55.354 14.157 75.986 1.00 97.19 192 GLU A N 1
ATOM 1506 C CA . GLU A 1 192 ? -55.002 15.021 77.121 1.00 97.19 192 GLU A CA 1
ATOM 1507 C C . GLU A 1 192 ? -55.813 16.325 77.110 1.00 97.19 192 GLU A C 1
ATOM 1509 O O . GLU A 1 192 ? -56.424 16.678 78.117 1.00 97.19 192 GLU A O 1
ATOM 1514 N N . ILE A 1 193 ? -55.923 16.995 75.955 1.00 97.31 193 ILE A N 1
ATOM 1515 C CA . ILE A 1 193 ? -56.748 18.205 75.792 1.00 97.31 193 ILE A CA 1
ATOM 1516 C C . ILE A 1 193 ? -58.220 17.923 76.124 1.00 97.31 193 ILE A C 1
ATOM 1518 O O . ILE A 1 193 ? -58.869 18.731 76.787 1.00 97.31 193 ILE A O 1
ATOM 1522 N N . LYS A 1 194 ? -58.772 16.789 75.672 1.00 95.94 194 LYS A N 1
ATOM 1523 C CA . LYS A 1 194 ? -60.151 16.397 76.010 1.00 95.94 194 LYS A CA 1
ATOM 1524 C C . LYS A 1 194 ? -60.323 16.174 77.513 1.00 95.94 194 LYS A C 1
ATOM 1526 O O . LYS A 1 194 ? -61.320 16.628 78.065 1.00 95.94 194 LYS A O 1
ATOM 1531 N N . GLY A 1 195 ? -59.364 15.510 78.160 1.00 95.69 195 GLY A N 1
ATOM 1532 C CA . GLY A 1 195 ? -59.375 15.283 79.605 1.00 95.69 195 GLY A CA 1
ATOM 1533 C C . GLY A 1 195 ? -59.333 16.589 80.400 1.00 95.69 195 GLY A C 1
ATOM 1534 O O . GLY A 1 195 ? -60.148 16.785 81.294 1.00 95.69 195 GLY A O 1
ATOM 1535 N N . LEU A 1 196 ? -58.457 17.527 80.024 1.00 96.06 196 LEU A N 1
ATOM 1536 C CA . LEU A 1 196 ? -58.379 18.846 80.664 1.00 96.06 196 LEU A CA 1
ATOM 1537 C C . LEU A 1 196 ? -59.693 19.627 80.546 1.00 96.06 196 LEU A C 1
ATOM 1539 O O . LEU A 1 196 ? -60.159 20.174 81.542 1.00 96.06 196 LEU A O 1
ATOM 1543 N N . LYS A 1 197 ? -60.337 19.610 79.372 1.00 93.88 197 LYS A N 1
ATOM 1544 C CA . LYS A 1 197 ? -61.657 20.236 79.183 1.00 93.88 197 LYS A CA 1
ATOM 1545 C C . LYS A 1 197 ? -62.730 19.639 80.093 1.00 93.88 197 LYS A C 1
ATOM 1547 O O . LYS A 1 197 ? -63.570 20.370 80.600 1.00 93.88 197 LYS A O 1
ATOM 1552 N N . GLN A 1 198 ? -62.710 18.322 80.309 1.00 92.81 198 GLN A N 1
ATOM 1553 C CA . GLN A 1 198 ? -63.649 17.672 81.230 1.00 92.81 198 GLN A CA 1
ATOM 1554 C C . GLN A 1 198 ? -63.418 18.118 82.677 1.00 92.81 198 GLN A C 1
ATOM 1556 O O . GLN A 1 198 ? -64.382 18.385 83.388 1.00 92.81 198 GLN A O 1
ATOM 1561 N N . VAL A 1 199 ? -62.156 18.223 83.106 1.00 93.56 199 VAL A N 1
ATOM 1562 C CA . VAL A 1 199 ? -61.802 18.709 84.450 1.00 93.56 199 VAL A CA 1
ATOM 1563 C C . VAL A 1 199 ? -62.223 20.169 84.640 1.00 93.56 199 VAL A C 1
ATOM 1565 O O . VAL A 1 199 ? -62.783 20.514 85.678 1.00 93.56 199 VAL A O 1
ATOM 1568 N N . GLU A 1 200 ? -61.992 21.022 83.642 1.00 92.38 200 GLU A N 1
ATOM 1569 C CA . GLU A 1 200 ? -62.420 22.426 83.653 1.00 92.38 200 GLU A CA 1
ATOM 1570 C C . GLU A 1 200 ? -63.946 22.547 83.761 1.00 92.38 200 GLU A C 1
ATOM 1572 O O . GLU A 1 200 ? -64.446 23.218 84.662 1.00 92.38 200 GLU A O 1
ATOM 1577 N N . GLN A 1 201 ? -64.686 21.799 82.939 1.00 88.50 201 GLN A N 1
ATOM 1578 C CA . GLN A 1 201 ? -66.149 21.788 82.965 1.00 88.50 201 GLN A CA 1
ATOM 1579 C C . GLN A 1 201 ? -66.709 21.283 84.305 1.00 88.50 201 GLN A C 1
ATOM 1581 O O . GLN A 1 201 ? 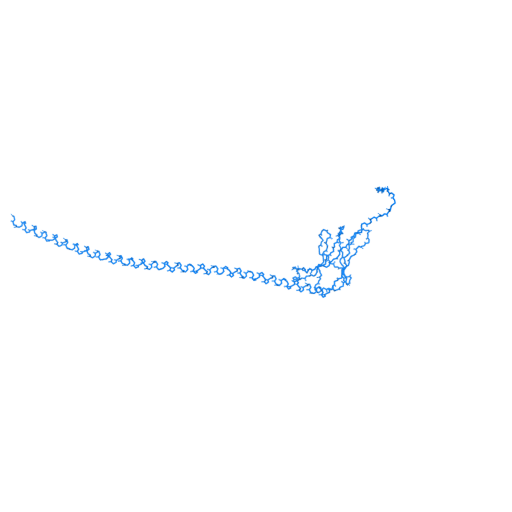-67.697 21.813 84.803 1.00 88.50 201 GLN A O 1
ATOM 1586 N N . GLN A 1 202 ? -66.069 20.285 84.926 1.00 88.12 202 GLN A N 1
ATOM 1587 C CA . GLN A 1 202 ? -66.431 19.855 86.278 1.00 88.12 202 GLN A CA 1
ATOM 1588 C C . GLN A 1 202 ? -66.207 20.978 87.294 1.00 88.12 202 GLN A C 1
ATOM 159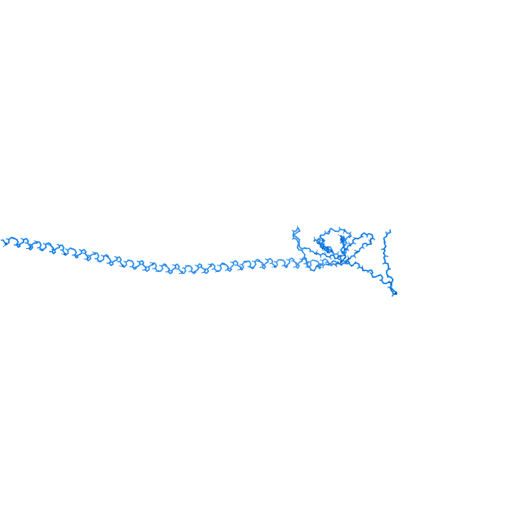0 O O . GLN A 1 202 ? -67.085 21.240 88.110 1.00 88.12 202 GLN A O 1
ATOM 1595 N N . ARG A 1 203 ? -65.071 21.678 87.238 1.00 87.88 203 ARG A N 1
ATOM 1596 C CA . ARG A 1 203 ? -64.765 22.774 88.167 1.00 87.88 203 ARG A CA 1
ATOM 1597 C C . ARG A 1 203 ? -65.811 23.893 88.115 1.00 87.88 203 ARG A C 1
ATOM 1599 O O . ARG A 1 203 ? -66.211 24.371 89.171 1.00 87.88 203 ARG A O 1
ATOM 1606 N N . GLU A 1 204 ? -66.276 24.261 86.924 1.00 84.00 204 GLU A N 1
ATOM 1607 C CA . GLU A 1 204 ? -67.324 25.277 86.736 1.00 84.00 204 GLU A CA 1
ATOM 1608 C C . GLU A 1 204 ? -68.682 24.863 87.325 1.00 84.00 204 GLU A C 1
ATOM 1610 O O . GLU A 1 204 ? -69.447 25.720 87.744 1.00 84.00 204 GLU A O 1
ATOM 1615 N N . THR A 1 205 ? -68.983 23.562 87.418 1.00 76.25 205 THR A N 1
ATOM 1616 C CA . THR A 1 205 ? -70.230 23.077 88.047 1.00 76.25 205 THR A CA 1
ATOM 1617 C C . THR A 1 205 ? -70.216 23.069 89.581 1.00 76.25 205 THR A C 1
ATOM 1619 O O . THR A 1 205 ? -71.266 22.870 90.189 1.00 76.25 205 THR A O 1
ATOM 1622 N N . PHE A 1 206 ? -69.053 23.273 90.214 1.00 69.94 206 PHE A N 1
ATOM 1623 C CA . PHE A 1 206 ? -68.890 23.293 91.677 1.00 69.94 206 PHE A CA 1
ATOM 1624 C C . PHE A 1 206 ? -68.603 24.696 92.255 1.00 69.94 206 PHE A C 1
ATOM 1626 O O . PHE A 1 206 ? -68.374 24.806 93.462 1.00 69.94 206 PHE A O 1
ATOM 1633 N N . GLN A 1 207 ? -68.600 25.749 91.429 1.00 50.84 207 GLN A N 1
ATOM 1634 C CA . GLN A 1 207 ? -68.541 27.162 91.842 1.00 50.84 207 GLN A CA 1
ATOM 1635 C C . GLN A 1 207 ? -69.915 27.821 91.722 1.00 50.84 207 GLN A C 1
ATOM 1637 O O . GLN A 1 207 ? -70.189 28.703 92.566 1.00 50.84 207 GLN A O 1
#

Foldseek 3Di:
DDDDDDDDDDDDPPPPPPPFDKDKDWDLAWDQDPVVRATFTKMKIAGPVCQVDKWKADQVRDTDDWDDDDPRITMDTADPQHDFAKMKIWGDDPPDDIDIDIDTDDSVSRVVNRVVNVVVVVVVVVVVVVVVVVVVVVVVVVVVVVVVVVVVVVVVVVVVVVVVVVVVVVVVVVVVVVVVVVVVVVVVVVVVVVVVVVVVVVVVVVD

Sequence (207 aa):
MSYGRCVEFLVFLACVRATSTLTIRQEPRAVYNNQTGQFHVQLTCISHHGAPRVIWTNPRGQRLNTSSSDGGEFRLLLPNPVTSGLYDCCAFAPNTKPRCASVSVNNVDARFMLMEAEHSDRMNRMDAKFNKTNGEQSVLFHNLNGSYDESKALKQQMTTLQNESKALKQQMKTLQNESKALKQQMTTLQNEIKGLKQVEQQRETFQ